Protein AF-A0A142X3J3-F1 (afdb_monomer_lite)

Secondary structure (DSSP, 8-state):
-----------------BHHHHHHHHHHTS-HHHHHHTHHHHHHHHHHHHHHHHTT--BHHHHHHHGGGS-HHHHHHHHHHHHHHT-GGGHHHHHHHTTSTTTHHHHHHHHHHS---HHHHHHHHHHHHHHHTSSS--HHHHHHHHHHHTT---HHHHHHHHHHHT-TTS-HHHHHHHHHHHHHTSTT--TTSHHHHHHHHHHHHHTT-S-HHHHHHHHHHHHHHHHT--S-HHHHSGGGTTHHHHHHHHHHH---B-TT-SSBHHHHHHHHHHHHHHSS--SS-HHHH-S-TT-PPPPHHHHHH---

Foldseek 3Di:
DDDDDPPPPPPPPDQDQFLLSLLVVLVVPDDPVVCVVCVVVSVVLVVLSVVCVVVVNTGLVSLLVCLVVDDLVNVLSSLVSCLSSQVQVNLVVLLVCLVPVSCNQSSLLSLLSHPDDPVSLVSLLVQLVVLLPDPDRDLSSLQSSLSNCLAPLDLSSLVSLLSQLQRLPHDLQSNLSSLQSNLPHCSLLDPVDPSVLSNLVSLLVQCPDPAPSSNLSSLSSLLSQLQSDPPDLPVRQPSVVSNLVSLVVCLVDFQDAHAQDQATSNLSSVQSVCSNRGSHGDPQHSQRPDPSNPDHHHHPCCVPPNDD

Structure (mmCIF, N/CA/C/O backbone):
data_AF-A0A142X3J3-F1
#
_entry.id   AF-A0A142X3J3-F1
#
loop_
_atom_site.group_PDB
_atom_site.id
_atom_site.type_symbol
_atom_site.label_atom_id
_atom_site.label_alt_id
_atom_site.label_comp_id
_atom_site.label_asym_id
_atom_site.label_entity_id
_atom_site.label_seq_id
_atom_site.pdbx_PDB_ins_code
_atom_site.Cartn_x
_atom_site.Cartn_y
_atom_site.Cartn_z
_atom_site.occupancy
_atom_site.B_iso_or_equiv
_atom_site.auth_seq_id
_atom_site.auth_comp_id
_atom_site.auth_asym_id
_atom_site.auth_atom_id
_atom_site.pdbx_PDB_model_num
ATOM 1 N N . MET A 1 1 ? 21.646 -5.115 66.278 1.00 40.00 1 MET A N 1
ATOM 2 C CA . MET A 1 1 ? 20.176 -5.047 66.413 1.00 40.00 1 MET A CA 1
ATOM 3 C C . MET A 1 1 ? 19.785 -3.666 65.919 1.00 40.00 1 MET A C 1
ATOM 5 O O . MET A 1 1 ? 19.993 -2.711 66.641 1.00 40.00 1 MET A O 1
ATOM 9 N N . GLY A 1 2 ? 19.508 -3.432 64.644 1.00 37.53 2 GLY A N 1
ATOM 10 C CA . GLY A 1 2 ? 18.616 -4.149 63.736 1.00 37.53 2 GLY A CA 1
ATOM 11 C C . GLY A 1 2 ? 17.615 -3.089 63.280 1.00 37.53 2 GLY A C 1
ATOM 12 O O . GLY A 1 2 ? 16.509 -3.047 63.796 1.00 37.53 2 GLY A O 1
ATOM 13 N N . ALA A 1 3 ? 18.091 -2.134 62.476 1.00 36.06 3 ALA A N 1
ATOM 14 C CA . ALA A 1 3 ? 17.281 -1.049 61.942 1.00 36.06 3 ALA A CA 1
ATOM 15 C C . ALA A 1 3 ? 16.738 -1.502 60.586 1.00 36.06 3 ALA A C 1
ATOM 17 O O . ALA A 1 3 ? 17.519 -1.756 59.669 1.00 36.06 3 ALA A O 1
ATOM 18 N N . ASP A 1 4 ? 15.416 -1.640 60.520 1.00 37.62 4 ASP A N 1
ATOM 19 C CA . ASP A 1 4 ? 14.645 -1.943 59.321 1.00 37.62 4 ASP A CA 1
ATOM 20 C C . ASP A 1 4 ? 14.949 -0.916 58.225 1.00 37.62 4 ASP A C 1
ATOM 22 O O . ASP A 1 4 ? 14.509 0.235 58.275 1.00 37.62 4 ASP A O 1
ATOM 26 N N . SER A 1 5 ? 15.709 -1.337 57.216 1.00 36.25 5 SER A N 1
ATOM 27 C CA . SER A 1 5 ? 15.774 -0.640 55.940 1.00 36.25 5 SER A CA 1
ATOM 28 C C . SER A 1 5 ? 14.514 -0.993 55.161 1.00 36.25 5 SER A C 1
ATOM 30 O O . SER A 1 5 ? 14.410 -2.075 54.586 1.00 36.25 5 SER A O 1
ATOM 32 N N . ALA A 1 6 ? 13.543 -0.082 55.177 1.00 38.41 6 ALA A N 1
ATOM 33 C CA . ALA A 1 6 ? 12.399 -0.126 54.285 1.00 38.41 6 ALA A CA 1
ATOM 34 C C . ALA A 1 6 ? 12.897 -0.086 52.832 1.00 38.41 6 ALA A C 1
ATOM 36 O O . ALA A 1 6 ? 13.281 0.970 52.318 1.00 38.41 6 ALA A O 1
ATOM 37 N N . ASP A 1 7 ? 12.897 -1.253 52.187 1.00 33.72 7 ASP A N 1
ATOM 38 C CA . ASP A 1 7 ? 13.059 -1.399 50.748 1.00 33.72 7 ASP A CA 1
ATOM 39 C C . ASP A 1 7 ? 11.951 -0.600 50.064 1.00 33.72 7 ASP A C 1
ATOM 41 O O . ASP A 1 7 ? 10.797 -1.017 49.949 1.00 33.72 7 ASP A O 1
ATOM 45 N N . THR A 1 8 ? 12.309 0.606 49.630 1.00 34.19 8 THR A N 1
ATOM 46 C CA . THR A 1 8 ? 11.464 1.423 48.770 1.00 34.19 8 THR A CA 1
ATOM 47 C C . THR A 1 8 ? 11.524 0.784 47.392 1.00 34.19 8 THR A C 1
ATOM 49 O O . THR A 1 8 ? 12.367 1.125 46.563 1.00 34.19 8 THR A O 1
ATOM 52 N N . VAL A 1 9 ? 10.654 -0.201 47.165 1.00 33.06 9 VAL A N 1
ATOM 53 C CA . VAL A 1 9 ? 10.375 -0.721 45.830 1.00 33.06 9 VAL A CA 1
ATOM 54 C C . VAL A 1 9 ? 9.875 0.466 45.018 1.00 33.06 9 VAL A C 1
ATOM 56 O O . VAL A 1 9 ? 8.760 0.949 45.203 1.00 33.06 9 VAL A O 1
ATOM 59 N N . CYS A 1 10 ? 10.743 0.987 44.155 1.00 31.28 10 CYS A N 1
ATOM 60 C CA . CYS A 1 10 ? 10.374 1.962 43.149 1.00 31.28 10 CYS A CA 1
ATOM 61 C C . CYS A 1 10 ? 9.443 1.240 42.166 1.00 31.28 10 CYS A C 1
ATOM 63 O O . CYS A 1 10 ? 9.894 0.634 41.194 1.00 31.28 10 CYS A O 1
ATOM 65 N N . GLU A 1 11 ? 8.144 1.214 42.477 1.00 30.97 11 GLU A N 1
ATOM 66 C CA . GLU A 1 11 ? 7.116 0.772 41.546 1.00 30.97 11 GLU A CA 1
ATOM 67 C C . GLU A 1 11 ? 7.195 1.686 40.322 1.00 30.97 11 GLU A C 1
ATOM 69 O O . GLU A 1 11 ? 6.734 2.827 40.328 1.00 30.97 11 GLU A O 1
ATOM 74 N N . MET A 1 12 ? 7.822 1.180 39.260 1.00 27.86 12 MET A N 1
ATOM 75 C CA . MET A 1 12 ? 7.697 1.741 37.922 1.00 27.86 12 MET A CA 1
ATOM 76 C C . MET A 1 12 ? 6.201 1.983 37.664 1.00 27.86 12 MET A C 1
ATOM 78 O O . MET A 1 12 ? 5.426 1.022 37.734 1.00 27.86 12 MET A O 1
ATOM 82 N N . PRO A 1 13 ? 5.759 3.226 37.396 1.00 42.34 13 PRO A N 1
ATOM 83 C CA . PRO A 1 13 ? 4.343 3.522 37.266 1.00 42.34 13 PRO A CA 1
ATOM 84 C C . PRO A 1 13 ? 3.751 2.639 36.169 1.00 42.34 13 PRO A C 1
ATOM 86 O O . PRO A 1 13 ? 4.206 2.673 35.021 1.00 42.34 13 PRO A O 1
ATOM 89 N N . LYS A 1 14 ? 2.748 1.827 36.534 1.00 56.47 14 LYS A N 1
ATOM 90 C CA . LYS A 1 14 ? 1.968 1.016 35.592 1.00 56.47 14 LYS A CA 1
ATOM 91 C C . LYS A 1 14 ? 1.562 1.922 34.433 1.00 56.47 14 LYS A C 1
ATOM 93 O O . LYS A 1 14 ? 0.826 2.891 34.627 1.00 56.47 14 LYS A O 1
ATOM 98 N N . GLN A 1 15 ? 2.101 1.662 33.242 1.00 68.25 15 GLN A N 1
ATOM 99 C CA . GLN A 1 15 ? 1.809 2.474 32.066 1.00 68.25 15 GLN A CA 1
ATOM 100 C C . GLN A 1 15 ? 0.296 2.457 31.839 1.00 68.25 15 GLN A C 1
ATOM 102 O O . GLN A 1 15 ? -0.285 1.405 31.602 1.00 68.25 15 GLN A O 1
ATOM 107 N N . SER A 1 16 ? -0.344 3.622 31.978 1.00 80.25 16 SER A N 1
ATOM 108 C CA . SER A 1 16 ? -1.797 3.740 31.836 1.00 80.25 16 SER A CA 1
ATOM 109 C C . SER A 1 16 ? -2.246 3.240 30.461 1.00 80.25 16 SER A C 1
ATOM 111 O O . SER A 1 16 ? -1.786 3.775 29.447 1.00 80.25 16 SER A O 1
ATOM 113 N N . ASP A 1 17 ? -3.149 2.256 30.457 1.00 90.12 17 ASP A N 1
ATOM 114 C CA . ASP A 1 17 ? -3.813 1.691 29.271 1.00 90.12 17 ASP A CA 1
ATOM 115 C C . ASP A 1 17 ? -4.998 2.553 28.787 1.00 90.12 17 ASP A C 1
ATOM 117 O O . ASP A 1 17 ? -5.770 2.173 27.910 1.00 90.12 17 ASP A O 1
ATOM 121 N N . SER A 1 18 ? -5.182 3.738 29.378 1.00 95.50 18 SER A N 1
ATOM 122 C CA . SER A 1 18 ? -6.202 4.691 28.946 1.00 95.50 18 SER A CA 1
ATOM 123 C C . SER A 1 18 ? -5.902 5.209 27.538 1.00 95.50 18 SER A C 1
ATOM 125 O O . SER A 1 18 ? -4.811 5.726 27.281 1.00 95.50 18 SER A O 1
ATOM 127 N N . LEU A 1 19 ? -6.900 5.164 26.650 1.00 94.69 19 LEU A N 1
ATOM 128 C CA . LEU A 1 19 ? -6.800 5.680 25.281 1.00 94.69 19 LEU A CA 1
ATOM 129 C C . LEU A 1 19 ? -6.430 7.167 25.255 1.00 94.69 19 LEU A C 1
ATOM 131 O O . LEU A 1 19 ? -5.569 7.579 24.479 1.00 94.69 19 LEU A O 1
ATOM 135 N N . ALA A 1 20 ? -7.034 7.968 26.138 1.00 94.88 20 ALA A N 1
ATOM 136 C CA . ALA A 1 20 ? -6.752 9.398 26.238 1.00 94.88 20 ALA A CA 1
ATOM 137 C C . ALA A 1 20 ? -5.303 9.661 26.678 1.00 94.88 20 ALA A C 1
ATOM 139 O O . ALA A 1 20 ? -4.616 10.488 26.078 1.00 94.88 20 ALA A O 1
ATOM 140 N N . ALA A 1 21 ? -4.808 8.919 27.676 1.00 94.75 21 ALA A N 1
ATOM 141 C CA . ALA A 1 21 ? -3.426 9.045 28.138 1.00 94.75 21 ALA A CA 1
ATOM 142 C C . ALA A 1 21 ? -2.418 8.596 27.065 1.00 94.75 21 ALA A C 1
ATOM 144 O O . ALA A 1 21 ? -1.389 9.241 26.866 1.00 94.75 21 ALA A O 1
ATOM 145 N N . LEU A 1 22 ? -2.713 7.508 26.347 1.00 94.44 22 LEU A N 1
ATOM 146 C CA . LEU A 1 22 ? -1.889 7.022 25.240 1.00 94.44 22 LEU A CA 1
ATOM 147 C C . LEU A 1 22 ? -1.815 8.039 24.097 1.00 94.44 22 LEU A C 1
ATOM 149 O O . LEU A 1 22 ? -0.717 8.339 23.623 1.00 94.44 22 LEU A O 1
ATOM 153 N N . LEU A 1 23 ? -2.954 8.609 23.696 1.00 94.62 23 LEU A N 1
ATOM 154 C CA . LEU A 1 23 ? -3.009 9.620 22.642 1.00 94.62 23 LEU A CA 1
ATOM 155 C C . LEU A 1 23 ? -2.292 10.917 23.053 1.00 94.62 23 LEU A C 1
ATOM 157 O O . LEU A 1 23 ? -1.555 11.488 22.249 1.00 94.62 23 LEU A O 1
ATOM 161 N N . ALA A 1 24 ? -2.447 11.361 24.304 1.00 93.88 24 ALA A N 1
ATOM 162 C CA . ALA A 1 24 ? -1.727 12.522 24.829 1.00 93.88 24 ALA A CA 1
ATOM 163 C C . ALA A 1 24 ? -0.205 12.319 24.756 1.00 93.88 24 ALA A C 1
ATOM 165 O O . ALA A 1 24 ? 0.494 13.141 24.163 1.00 93.88 24 ALA A O 1
ATOM 166 N N . ARG A 1 25 ? 0.296 11.170 25.232 1.00 93.69 25 ARG A N 1
ATOM 167 C CA . ARG A 1 25 ? 1.722 10.813 25.125 1.00 93.69 25 ARG A CA 1
ATOM 168 C C . ARG A 1 25 ? 2.200 10.741 23.677 1.00 93.69 25 ARG A C 1
ATOM 170 O O . ARG A 1 25 ? 3.321 11.150 23.381 1.00 93.69 25 ARG A O 1
ATOM 177 N N . PHE A 1 26 ? 1.377 10.220 22.763 1.00 93.50 26 PHE A N 1
ATOM 178 C CA . PHE A 1 26 ? 1.703 10.219 21.336 1.00 93.50 26 PHE A CA 1
ATOM 179 C C . PHE A 1 26 ? 1.909 11.650 20.820 1.00 93.50 26 PHE A C 1
ATOM 181 O O . PHE A 1 26 ? 2.907 11.907 20.146 1.00 93.50 26 PHE A O 1
ATOM 188 N N . HIS A 1 27 ? 1.012 12.579 21.167 1.00 92.19 27 HIS A N 1
ATOM 189 C CA . HIS A 1 27 ? 1.112 13.984 20.768 1.00 92.19 27 HIS A CA 1
ATOM 190 C C . HIS A 1 27 ? 2.309 14.705 21.396 1.00 92.19 27 HIS A C 1
ATOM 192 O O . HIS A 1 27 ? 2.946 15.505 20.716 1.00 92.19 27 HIS A O 1
ATOM 198 N N . GLU A 1 28 ? 2.636 14.429 22.658 1.00 92.56 28 GLU A N 1
ATOM 199 C CA . GLU A 1 28 ? 3.802 15.009 23.345 1.00 92.56 28 GLU A CA 1
ATOM 200 C C . GLU A 1 28 ? 5.126 14.641 22.670 1.00 92.56 28 GLU A C 1
ATOM 202 O O . GLU A 1 28 ? 6.048 15.452 22.644 1.00 92.56 28 GLU A O 1
ATOM 207 N N . ARG A 1 29 ? 5.204 13.448 22.069 1.00 93.19 29 ARG A N 1
ATOM 208 C CA . ARG A 1 29 ? 6.378 12.997 21.307 1.00 93.19 29 ARG A CA 1
ATOM 209 C C . ARG A 1 29 ? 6.504 13.648 19.930 1.00 93.19 29 ARG A C 1
ATOM 211 O O . ARG A 1 29 ? 7.555 13.523 19.309 1.00 93.19 29 ARG A O 1
ATOM 218 N N . GLN A 1 30 ? 5.458 14.307 19.428 1.00 93.25 30 GLN A N 1
ATOM 219 C CA . GLN A 1 30 ? 5.514 14.976 18.130 1.00 93.25 30 GLN A CA 1
ATOM 220 C C . GLN A 1 30 ? 6.147 16.364 18.251 1.00 93.25 30 GLN A C 1
ATOM 222 O O . GLN A 1 30 ? 5.930 17.094 19.222 1.00 93.25 30 GLN A O 1
ATOM 227 N N . SER A 1 31 ? 6.882 16.768 17.213 1.00 91.19 31 SER A N 1
ATOM 228 C CA . SER A 1 31 ? 7.477 18.104 17.156 1.00 91.19 31 SER A CA 1
ATOM 229 C C . SER A 1 31 ? 6.405 19.201 17.186 1.00 91.19 31 SER A C 1
ATOM 231 O O . SER A 1 31 ? 5.242 19.000 16.821 1.00 91.19 31 SER A O 1
ATOM 233 N N . GLU A 1 32 ? 6.783 20.401 17.626 1.00 90.69 32 GLU A N 1
ATOM 234 C CA . GLU A 1 32 ? 5.859 21.537 17.639 1.00 90.69 32 GLU A CA 1
ATOM 235 C C . GLU A 1 32 ? 5.375 21.900 16.227 1.00 90.69 32 GLU A C 1
ATOM 237 O O . GLU A 1 32 ? 4.185 22.156 16.029 1.00 90.69 32 GLU A O 1
ATOM 242 N N . ASN A 1 33 ? 6.271 21.847 15.234 1.00 90.75 33 ASN A N 1
ATOM 243 C CA . ASN A 1 33 ? 5.912 22.092 13.840 1.00 90.75 33 ASN A CA 1
ATOM 244 C C . ASN A 1 33 ? 4.862 21.086 13.346 1.00 90.75 33 ASN A C 1
ATOM 246 O O . ASN A 1 33 ? 3.848 21.489 12.781 1.00 90.75 33 ASN A O 1
ATOM 250 N N . TRP A 1 34 ? 5.042 19.795 13.652 1.00 92.44 34 TRP A N 1
ATOM 251 C CA . TRP A 1 34 ? 4.061 18.762 13.316 1.00 92.44 34 TRP A CA 1
ATOM 252 C C . TRP A 1 34 ? 2.698 19.066 13.951 1.00 92.44 34 TRP A C 1
ATOM 254 O O . TRP A 1 34 ? 1.680 19.120 13.264 1.00 92.44 34 TRP A O 1
ATOM 264 N N . ARG A 1 35 ? 2.661 19.368 15.256 1.00 87.62 35 ARG A N 1
ATOM 265 C CA . ARG A 1 35 ? 1.404 19.695 15.958 1.00 87.62 35 ARG A CA 1
ATOM 266 C C . ARG A 1 35 ? 0.711 20.930 15.378 1.00 87.62 35 ARG A C 1
ATOM 268 O O . ARG A 1 35 ? -0.518 21.003 15.380 1.00 87.62 35 ARG A O 1
ATOM 275 N N . ARG A 1 36 ? 1.482 21.899 14.878 1.00 87.75 36 ARG A N 1
ATOM 276 C CA . ARG A 1 36 ? 0.964 23.107 14.228 1.00 87.75 36 ARG A CA 1
ATOM 277 C C . ARG A 1 36 ? 0.368 22.794 12.857 1.00 87.75 36 ARG A C 1
ATOM 279 O O . ARG A 1 36 ? -0.771 23.187 12.613 1.00 87.75 36 ARG A O 1
ATOM 286 N N . GLN A 1 37 ? 1.100 22.064 12.018 1.00 88.38 37 GLN A N 1
ATOM 287 C CA . GLN A 1 37 ? 0.658 21.660 10.680 1.00 88.38 37 GLN A CA 1
ATOM 288 C C . GLN A 1 37 ? -0.588 20.761 10.739 1.00 88.38 37 GLN A C 1
ATOM 290 O O . GLN A 1 37 ? -1.533 20.962 9.983 1.00 88.38 37 GLN A O 1
ATOM 295 N N . PHE A 1 38 ? -0.651 19.839 11.703 1.00 90.75 38 PHE A N 1
ATOM 296 C CA . PHE A 1 38 ? -1.723 18.843 11.815 1.00 90.75 38 PHE A CA 1
ATOM 297 C C . PHE A 1 38 ? -2.765 19.160 12.902 1.00 90.75 38 PHE A C 1
ATOM 299 O O . PHE A 1 38 ? -3.472 18.272 13.381 1.00 90.75 38 PHE A O 1
ATOM 306 N N . ARG A 1 39 ? -2.922 20.433 13.292 1.00 91.94 39 ARG A N 1
ATOM 307 C CA . ARG A 1 39 ? -3.827 20.846 14.386 1.00 91.94 39 ARG A CA 1
ATOM 308 C C . ARG A 1 39 ? -5.283 20.410 14.181 1.00 91.94 39 ARG A C 1
ATOM 310 O O . ARG A 1 39 ? -5.975 20.095 15.149 1.00 91.94 39 ARG A O 1
ATOM 317 N N . ALA A 1 40 ? -5.788 20.441 12.946 1.00 91.75 40 ALA A N 1
ATOM 318 C CA . ALA A 1 40 ? -7.151 19.998 12.641 1.00 91.75 40 ALA A CA 1
ATOM 319 C C . ALA A 1 40 ? -7.324 18.494 12.909 1.00 91.75 40 ALA A C 1
ATOM 321 O O . ALA A 1 40 ? -8.219 18.120 13.664 1.00 91.75 40 ALA A O 1
ATOM 322 N N . VAL A 1 41 ? -6.393 17.680 12.406 1.00 89.81 41 VAL A N 1
ATOM 323 C CA . VAL A 1 41 ? -6.356 16.222 12.599 1.00 89.81 41 VAL A CA 1
ATOM 324 C C . VAL A 1 41 ? -6.254 15.861 14.083 1.00 89.81 41 VAL A C 1
ATOM 326 O O . VAL A 1 41 ? -6.978 14.999 14.569 1.00 89.81 41 VAL A O 1
ATOM 329 N N . VAL A 1 42 ? -5.405 16.560 14.845 1.00 90.69 42 VAL A N 1
ATOM 330 C CA . VAL A 1 42 ? -5.278 16.354 16.300 1.00 90.69 42 VAL A CA 1
ATOM 331 C C . VAL A 1 42 ? -6.604 16.613 17.025 1.00 90.69 42 VAL A C 1
ATOM 333 O O . VAL A 1 42 ? -7.008 15.824 17.877 1.00 90.69 42 VAL A O 1
ATOM 336 N N . ARG A 1 43 ? -7.317 17.695 16.677 1.00 93.56 43 ARG A N 1
ATOM 337 C CA . ARG A 1 43 ? -8.630 18.003 17.272 1.00 93.56 43 ARG A CA 1
ATOM 338 C C . ARG A 1 43 ? -9.676 16.948 16.932 1.00 93.56 43 ARG A C 1
ATOM 340 O O . ARG A 1 43 ? -10.472 16.588 17.794 1.00 93.56 43 ARG A O 1
ATOM 347 N N . GLU A 1 44 ? -9.686 16.471 15.695 1.00 93.69 44 GLU A N 1
ATOM 348 C CA . GLU A 1 44 ? -10.600 15.421 15.256 1.00 93.69 44 GLU A CA 1
ATOM 349 C C . GLU A 1 44 ? -10.358 14.106 16.002 1.00 93.69 44 GLU A C 1
ATOM 351 O O . GLU A 1 44 ? -11.302 13.533 16.542 1.00 93.69 44 GLU A O 1
ATOM 356 N N . ARG A 1 45 ? -9.093 13.698 16.152 1.00 93.69 45 ARG A N 1
ATOM 357 C CA . ARG A 1 45 ? -8.714 12.514 16.938 1.00 93.69 45 ARG A CA 1
ATOM 358 C C . ARG A 1 45 ? -9.147 12.622 18.396 1.00 93.69 45 ARG A C 1
ATOM 360 O O . ARG A 1 45 ? -9.724 11.676 18.926 1.00 93.69 45 ARG A O 1
ATOM 367 N N . ASN A 1 46 ? -8.940 13.779 19.028 1.00 95.00 46 ASN A N 1
ATOM 368 C CA . ASN A 1 46 ? -9.389 14.006 20.405 1.00 95.00 46 ASN A CA 1
ATOM 369 C C . ASN A 1 46 ? -10.916 13.875 20.529 1.00 95.00 46 ASN A C 1
ATOM 371 O O . ASN A 1 46 ? -11.393 13.157 21.403 1.00 95.00 46 ASN A O 1
ATOM 375 N N . ARG A 1 47 ? -11.685 14.468 19.602 1.00 96.81 47 ARG A N 1
ATOM 376 C CA . ARG A 1 47 ? -13.151 14.296 19.551 1.00 96.81 47 ARG A CA 1
ATOM 377 C C . ARG A 1 47 ? -13.556 12.839 19.327 1.00 96.81 47 ARG A C 1
ATOM 379 O O . ARG A 1 47 ? -14.570 12.394 19.857 1.00 96.81 47 ARG A O 1
ATOM 386 N N . GLY A 1 48 ? -12.795 12.101 18.523 1.00 96.00 48 GLY A N 1
ATOM 387 C CA . GLY A 1 48 ? -12.983 10.668 18.318 1.00 96.00 48 GLY A CA 1
ATOM 388 C C . GLY A 1 48 ? -12.837 9.880 19.622 1.00 96.00 48 GLY A C 1
ATOM 389 O O . GLY A 1 48 ? -13.722 9.097 19.965 1.00 96.00 48 GLY A O 1
ATOM 390 N N . VAL A 1 49 ? -11.776 10.149 20.389 1.00 96.62 49 VAL A N 1
ATOM 391 C CA . VAL A 1 49 ? -11.561 9.542 21.713 1.00 96.62 49 VAL A CA 1
ATOM 392 C C . VAL A 1 49 ? -12.664 9.932 22.695 1.00 96.62 49 VAL A C 1
ATOM 394 O O . VAL A 1 49 ? -13.202 9.057 23.364 1.00 96.62 49 VAL A O 1
ATOM 397 N N . GLU A 1 50 ? -13.064 11.203 22.757 1.00 97.25 50 GLU A N 1
ATOM 398 C CA . GLU A 1 50 ? -14.178 11.654 23.608 1.00 97.25 50 GLU A CA 1
ATOM 399 C C . GLU A 1 50 ? -15.477 10.899 23.288 1.00 97.25 50 GLU A C 1
ATOM 401 O O . GLU A 1 50 ? -16.184 10.448 24.192 1.00 97.25 50 GLU A O 1
ATOM 406 N N . LYS A 1 51 ? -15.770 10.687 21.998 1.00 97.62 51 LYS A N 1
ATOM 407 C CA . LYS A 1 51 ? -16.924 9.889 21.573 1.00 97.62 51 LYS A CA 1
ATOM 408 C C . LYS A 1 51 ? -16.799 8.430 22.007 1.00 97.62 51 LYS A C 1
ATOM 410 O O . LYS A 1 51 ? -17.771 7.900 22.539 1.00 97.62 51 LYS A O 1
ATOM 415 N N . LEU A 1 52 ? -15.640 7.793 21.841 1.00 97.56 52 LEU A N 1
ATOM 416 C CA . LEU A 1 52 ? -15.406 6.427 22.329 1.00 97.56 52 LEU A CA 1
ATOM 417 C C . LEU A 1 52 ? -15.610 6.327 23.850 1.00 97.56 52 LEU A C 1
ATOM 419 O O . LEU A 1 52 ? -16.338 5.449 24.316 1.00 97.56 52 LEU A O 1
ATOM 423 N N . VAL A 1 53 ? -15.077 7.285 24.611 1.00 97.00 53 VAL A N 1
ATOM 424 C CA . VAL A 1 53 ? -15.237 7.362 26.071 1.00 97.00 53 VAL A CA 1
ATOM 425 C C . VAL A 1 53 ? -16.704 7.527 26.461 1.00 97.00 53 VAL A C 1
ATOM 427 O O . VAL A 1 53 ? -17.174 6.812 27.343 1.00 97.00 53 VAL A O 1
ATOM 430 N N . SER A 1 54 ? -17.464 8.384 25.769 1.00 97.25 54 SER A N 1
ATOM 431 C CA . SER A 1 54 ? -18.910 8.534 26.014 1.00 97.25 54 SER A CA 1
ATOM 432 C C . SER A 1 54 ? -19.714 7.252 25.748 1.00 97.25 54 SER A C 1
ATOM 434 O O . SER A 1 54 ? -20.802 7.088 26.291 1.00 97.25 54 SER A O 1
ATOM 436 N N . HIS A 1 55 ? -19.163 6.316 24.966 1.00 97.25 55 HIS A N 1
ATOM 437 C CA . HIS A 1 55 ? -19.735 4.987 24.726 1.00 97.25 55 HIS A CA 1
ATOM 438 C C . HIS A 1 55 ? -19.159 3.912 25.664 1.00 97.25 55 HIS A C 1
ATOM 440 O O . HIS A 1 55 ? -19.451 2.727 25.493 1.00 97.25 55 HIS A O 1
ATOM 446 N N . GLY A 1 56 ? -18.353 4.291 26.659 1.00 97.06 56 GLY A N 1
ATOM 447 C CA . GLY A 1 56 ? -17.740 3.386 27.633 1.00 97.06 56 GLY A CA 1
ATOM 448 C C . GLY A 1 56 ? -16.509 2.638 27.114 1.00 97.06 56 GLY A C 1
ATOM 449 O O . GLY A 1 56 ? -16.205 1.561 27.618 1.00 97.06 56 GLY A O 1
ATOM 450 N N . VAL A 1 57 ? -15.834 3.156 26.083 1.00 97.94 57 VAL A N 1
ATOM 451 C CA . VAL A 1 57 ? -14.559 2.630 25.576 1.00 97.94 57 VAL A C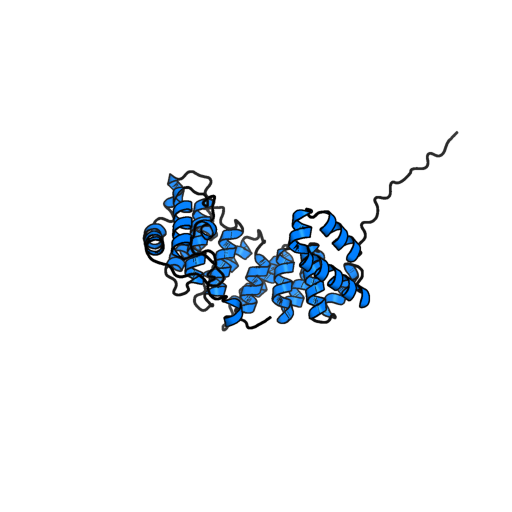A 1
ATOM 452 C C . VAL A 1 57 ? -13.438 3.561 26.038 1.00 97.94 57 VAL A C 1
ATOM 454 O O . VAL A 1 57 ? -13.187 4.601 25.433 1.00 97.94 57 VAL A O 1
ATOM 457 N N . VAL A 1 58 ? -12.801 3.213 27.156 1.00 97.38 58 VAL A N 1
ATOM 458 C CA . VAL A 1 58 ? -11.819 4.063 27.853 1.00 97.38 58 VAL A CA 1
ATOM 459 C C . VAL A 1 58 ? -10.401 3.502 27.752 1.00 97.38 58 VAL A C 1
ATOM 461 O O . VAL A 1 58 ? -9.442 4.275 27.687 1.00 97.38 58 VAL A O 1
ATOM 464 N N . THR A 1 59 ? -10.257 2.177 27.733 1.00 97.62 59 THR A N 1
ATOM 465 C CA . THR A 1 59 ? -8.965 1.476 27.672 1.00 97.62 59 THR A CA 1
ATOM 466 C C . THR A 1 59 ? -8.741 0.784 26.328 1.00 97.62 59 THR A C 1
ATOM 468 O O . THR A 1 59 ? -9.679 0.620 25.543 1.00 97.62 59 THR A O 1
ATOM 471 N N . VAL A 1 60 ? -7.505 0.350 26.055 1.00 96.50 60 VAL A N 1
ATOM 472 C CA . VAL A 1 60 ? -7.205 -0.461 24.864 1.00 96.50 60 VAL A CA 1
ATOM 473 C C . VAL A 1 60 ? -7.950 -1.789 24.920 1.00 96.50 60 VAL A C 1
ATOM 475 O O . VAL A 1 60 ? -8.571 -2.161 23.929 1.00 96.50 60 VAL A O 1
ATOM 478 N N . GLY A 1 61 ? -7.962 -2.470 26.071 1.00 96.81 61 GLY A N 1
ATOM 479 C CA . GLY A 1 61 ? -8.712 -3.724 26.231 1.00 96.81 61 GLY A CA 1
ATOM 480 C C . GLY A 1 61 ? -10.188 -3.582 25.839 1.00 96.81 61 GLY A C 1
ATOM 481 O O . GLY A 1 61 ? -10.683 -4.326 24.996 1.00 96.81 61 GLY A O 1
ATOM 482 N N . GLN A 1 62 ? -10.858 -2.541 26.345 1.00 97.81 62 GLN A N 1
ATOM 483 C CA . GLN A 1 62 ? -12.257 -2.251 26.009 1.00 97.81 62 GLN A CA 1
ATOM 484 C C . GLN A 1 62 ? -12.455 -1.903 24.532 1.00 97.81 62 GLN A C 1
ATOM 486 O O . GLN A 1 62 ? -13.498 -2.223 23.961 1.00 97.81 62 GLN A O 1
ATOM 491 N N . LEU A 1 63 ? -11.482 -1.229 23.910 1.00 97.94 63 LEU A N 1
ATOM 492 C CA . LEU A 1 63 ? -11.529 -0.943 22.480 1.00 97.94 63 LEU A CA 1
ATOM 493 C C . LEU A 1 63 ? -11.511 -2.241 21.678 1.00 97.94 63 LEU A C 1
ATOM 495 O O . LEU A 1 63 ? -12.376 -2.420 20.829 1.00 97.94 63 LEU A O 1
ATOM 499 N N . LEU A 1 64 ? -10.580 -3.151 21.972 1.00 97.31 64 LEU A N 1
ATOM 500 C CA . LEU A 1 64 ? -10.459 -4.429 21.265 1.00 97.31 64 LEU A CA 1
ATOM 501 C C . LEU A 1 64 ? -11.695 -5.314 21.458 1.00 97.31 64 LEU A C 1
ATOM 503 O O . LEU A 1 64 ? -12.185 -5.893 20.495 1.00 97.31 64 LEU A O 1
ATOM 507 N N . GLU A 1 65 ? -12.236 -5.377 22.673 1.00 97.62 65 GLU A N 1
ATOM 508 C CA . GLU A 1 65 ? -13.432 -6.172 22.976 1.00 97.62 65 GLU A CA 1
ATOM 509 C C . GLU A 1 65 ? -14.681 -5.669 22.245 1.00 97.62 65 GLU A C 1
ATOM 511 O O . GLU A 1 65 ? -15.539 -6.462 21.859 1.00 97.62 65 GLU A O 1
ATOM 516 N N . ARG A 1 66 ? -14.809 -4.349 22.066 1.00 97.75 66 ARG A N 1
ATOM 517 C CA . ARG A 1 66 ? -16.055 -3.733 21.592 1.00 97.75 66 ARG A CA 1
ATOM 518 C C . ARG A 1 66 ? -16.009 -3.271 20.143 1.00 97.75 66 ARG A C 1
ATOM 520 O O . ARG A 1 66 ? -17.066 -2.945 19.612 1.00 97.75 66 ARG A O 1
ATOM 527 N N . LEU A 1 67 ? -14.841 -3.255 19.495 1.00 97.69 67 LEU A N 1
ATOM 528 C CA . LEU A 1 67 ? -14.637 -2.655 18.168 1.00 97.69 67 LEU A CA 1
ATOM 529 C C . LEU A 1 67 ? -15.634 -3.144 17.106 1.00 97.69 67 LEU A C 1
ATOM 531 O O . LEU A 1 67 ? -16.132 -2.335 16.321 1.00 97.69 67 LEU A O 1
ATOM 535 N N . SER A 1 68 ? -15.932 -4.446 17.097 1.00 96.50 68 SER A N 1
ATOM 536 C CA . SER A 1 68 ? -16.863 -5.080 16.153 1.00 96.50 68 SER A CA 1
ATOM 537 C C . SER A 1 68 ? -18.332 -4.734 16.410 1.00 96.50 68 SER A C 1
ATOM 539 O O . SER A 1 68 ? -19.145 -4.828 15.496 1.00 96.50 68 SER A O 1
ATOM 541 N N . GLY A 1 69 ? -18.673 -4.317 17.633 1.00 96.50 69 GLY A N 1
ATOM 542 C CA . GLY A 1 69 ? -20.020 -3.896 18.028 1.00 96.50 69 GLY A CA 1
ATOM 543 C C . GLY A 1 69 ? -20.246 -2.382 17.990 1.00 96.50 69 GLY A C 1
ATOM 544 O O . GLY A 1 69 ? -21.342 -1.922 18.310 1.00 96.50 69 GLY A O 1
ATOM 545 N N . LEU A 1 70 ? -19.228 -1.586 17.647 1.00 97.12 70 LEU A N 1
ATOM 546 C CA . LEU A 1 70 ? -19.368 -0.138 17.500 1.00 97.12 70 LEU A CA 1
ATOM 547 C C . LEU A 1 70 ? -20.068 0.221 16.180 1.00 97.12 70 LEU A C 1
ATOM 549 O O . LEU A 1 70 ? -20.092 -0.549 15.223 1.00 97.12 70 LEU A O 1
ATOM 553 N N . SER A 1 71 ? -20.629 1.433 16.113 1.00 96.69 71 SER A N 1
ATOM 554 C CA . SER A 1 71 ? -21.094 1.975 14.833 1.00 96.69 71 SER A CA 1
ATOM 555 C C . SER A 1 71 ? -19.913 2.142 13.875 1.00 96.69 71 SER A C 1
ATOM 557 O O . SER A 1 71 ? -18.814 2.467 14.317 1.00 96.69 71 SER A O 1
ATOM 559 N N . GLN A 1 72 ? -20.145 2.018 12.565 1.00 96.00 72 GLN A N 1
ATOM 560 C CA . GLN A 1 72 ? -19.092 2.120 11.543 1.00 96.00 72 GLN A CA 1
ATOM 561 C C . GLN A 1 72 ? -18.170 3.334 11.749 1.00 96.00 72 GLN A C 1
ATOM 563 O O . GLN A 1 72 ? -16.951 3.199 11.729 1.00 96.00 72 GLN A O 1
ATOM 568 N N . ARG A 1 73 ? -18.743 4.518 12.012 1.00 95.44 73 ARG A N 1
ATOM 569 C CA . ARG A 1 73 ? -17.967 5.745 12.263 1.00 95.44 73 ARG A CA 1
ATOM 570 C C . ARG A 1 73 ? -17.051 5.619 13.483 1.00 95.44 73 ARG A C 1
ATOM 572 O O . ARG A 1 73 ? -15.924 6.096 13.441 1.00 95.44 73 ARG A O 1
ATOM 579 N N . LEU A 1 74 ? -17.521 5.000 14.565 1.00 96.75 74 LEU A N 1
ATOM 580 C CA . LEU A 1 74 ? -16.710 4.784 15.766 1.00 96.75 74 LEU A CA 1
ATOM 581 C C . LEU A 1 74 ? -15.694 3.653 15.580 1.00 96.75 74 LEU A C 1
ATOM 583 O O . LEU A 1 74 ? -14.594 3.758 16.115 1.00 96.75 74 LEU A O 1
ATOM 587 N N . SER A 1 75 ? -16.015 2.619 14.800 1.00 97.88 75 SER A N 1
ATOM 588 C CA . SER A 1 75 ? -15.056 1.575 14.434 1.00 97.88 75 SER A CA 1
ATOM 589 C C . SER A 1 75 ? -13.895 2.153 13.627 1.00 97.88 75 SER A C 1
ATOM 591 O O . SER A 1 75 ? -12.754 1.837 13.940 1.00 97.88 75 SER A O 1
ATOM 593 N N . ILE A 1 76 ? -14.152 3.053 12.668 1.00 96.69 76 ILE A N 1
ATOM 594 C CA . ILE A 1 76 ? -13.092 3.753 11.916 1.00 96.69 76 ILE A CA 1
ATOM 595 C C . ILE A 1 76 ? -12.172 4.522 12.872 1.00 96.69 76 ILE A C 1
ATOM 597 O O . ILE A 1 76 ? -10.963 4.313 12.847 1.00 96.69 76 ILE A O 1
ATOM 601 N N . VAL A 1 77 ? -12.735 5.320 13.789 1.00 95.94 77 VAL A N 1
ATOM 602 C CA . VAL A 1 77 ? -11.949 6.027 14.820 1.00 95.94 77 VAL A CA 1
ATOM 603 C C . VAL A 1 77 ? -11.132 5.045 15.671 1.00 95.94 77 VAL A C 1
ATOM 605 O O . VAL A 1 77 ? -9.962 5.288 15.957 1.00 95.94 77 VAL A O 1
ATOM 608 N N . GLY A 1 78 ? -11.729 3.922 16.072 1.00 97.62 78 GLY A N 1
ATOM 609 C CA . GLY A 1 78 ? -11.046 2.875 16.828 1.00 97.62 78 GLY A CA 1
ATOM 610 C C . GLY A 1 78 ? -9.863 2.265 16.073 1.00 97.62 78 GLY A C 1
ATOM 611 O O . GLY A 1 78 ? -8.775 2.133 16.630 1.00 97.62 78 GLY A O 1
ATOM 612 N N . ILE A 1 79 ? -10.052 1.946 14.793 1.00 97.94 79 ILE A N 1
ATOM 613 C CA . ILE A 1 79 ? -9.021 1.395 13.906 1.00 97.94 79 ILE A CA 1
ATOM 614 C C . ILE A 1 79 ? -7.888 2.409 13.681 1.00 97.94 79 ILE A C 1
ATOM 616 O O . ILE A 1 79 ? -6.712 2.046 13.740 1.00 97.94 79 ILE A O 1
ATOM 620 N N . GLU A 1 80 ? -8.213 3.690 13.494 1.00 95.88 80 GLU A N 1
ATOM 621 C CA . GLU A 1 80 ? -7.216 4.760 13.394 1.00 95.88 80 GLU A CA 1
ATOM 622 C C . GLU A 1 80 ? -6.362 4.871 14.659 1.00 95.88 80 GLU A C 1
ATOM 624 O O . GLU A 1 80 ? -5.142 5.014 14.568 1.00 95.88 80 GLU A O 1
ATOM 629 N N . LEU A 1 81 ? -6.972 4.771 15.845 1.00 95.94 81 LEU A N 1
ATOM 630 C CA . LEU A 1 81 ? -6.235 4.772 17.110 1.00 95.94 81 LEU A CA 1
ATOM 631 C C . LEU A 1 81 ? -5.336 3.541 17.242 1.00 95.94 81 LEU A C 1
ATOM 633 O O . LEU A 1 81 ? -4.185 3.681 17.651 1.00 95.94 81 LEU A O 1
ATOM 637 N N . ILE A 1 82 ? -5.825 2.360 16.853 1.00 96.44 82 ILE A N 1
ATOM 638 C CA . ILE A 1 82 ? -5.031 1.123 16.812 1.00 96.44 82 ILE A CA 1
ATOM 639 C C . ILE A 1 82 ? -3.792 1.301 15.933 1.00 96.44 82 ILE A C 1
ATOM 641 O O . ILE A 1 82 ? -2.685 0.980 16.367 1.00 96.44 82 ILE A O 1
ATOM 645 N N . SER A 1 83 ? -3.967 1.875 14.742 1.00 94.69 83 SER A N 1
ATOM 646 C CA . SER A 1 83 ? -2.883 2.189 13.808 1.00 94.69 83 SER A CA 1
ATOM 647 C C . SER A 1 83 ? -1.879 3.189 14.395 1.00 94.69 83 SER A C 1
ATOM 649 O O . SER A 1 83 ? -0.671 2.942 14.419 1.00 94.69 83 SER A O 1
ATOM 651 N N . LEU A 1 84 ? -2.378 4.308 14.930 1.00 93.12 84 LEU A N 1
ATOM 652 C CA . LEU A 1 84 ? -1.566 5.403 15.464 1.00 93.12 84 LEU A CA 1
ATOM 653 C C . LEU A 1 84 ? -0.728 4.973 16.673 1.00 93.12 84 LEU A C 1
ATOM 655 O O . LEU A 1 84 ? 0.442 5.339 16.790 1.00 93.12 84 LEU A O 1
ATOM 659 N N . LEU A 1 85 ? -1.341 4.197 17.566 1.00 93.31 85 LEU A N 1
ATOM 660 C CA . LEU A 1 85 ? -0.733 3.700 18.797 1.00 93.31 85 LEU A CA 1
ATOM 661 C C . LEU A 1 85 ? 0.001 2.365 18.598 1.00 93.31 85 LEU A C 1
ATOM 663 O O . LEU A 1 85 ? 0.638 1.889 19.536 1.00 93.31 85 LEU A O 1
ATOM 667 N N . ARG A 1 86 ? -0.055 1.786 17.389 1.00 93.88 86 ARG A N 1
ATOM 668 C CA . ARG A 1 86 ? 0.568 0.507 17.010 1.00 93.88 86 ARG A CA 1
ATOM 669 C C . ARG A 1 86 ? 0.186 -0.645 17.946 1.00 93.88 86 ARG A C 1
ATOM 671 O O . ARG A 1 86 ? 1.047 -1.381 18.430 1.00 93.88 86 ARG A O 1
ATOM 678 N N . ILE A 1 87 ? -1.110 -0.799 18.213 1.00 93.62 87 ILE A N 1
ATOM 679 C CA . ILE A 1 87 ? -1.639 -1.844 19.103 1.00 93.62 87 ILE A CA 1
ATOM 680 C C . ILE A 1 87 ? -1.597 -3.196 18.371 1.00 93.62 87 ILE A C 1
ATOM 682 O O . ILE A 1 87 ? -2.563 -3.618 17.739 1.00 93.62 87 ILE A O 1
ATOM 686 N N . GLY A 1 88 ? -0.457 -3.889 18.449 1.00 91.25 88 GLY A N 1
ATOM 687 C CA . GLY A 1 88 ? -0.217 -5.139 17.716 1.00 91.25 88 GLY A CA 1
ATOM 688 C C . GLY A 1 88 ? -1.178 -6.281 18.065 1.00 91.25 88 GLY A C 1
ATOM 689 O O . GLY A 1 88 ? -1.485 -7.109 17.208 1.00 91.25 88 GLY A O 1
ATOM 690 N N . GLN A 1 89 ? -1.724 -6.301 19.287 1.00 93.19 89 GLN A N 1
ATOM 691 C CA . GLN A 1 89 ? -2.710 -7.302 19.716 1.00 93.19 89 GLN A CA 1
ATOM 692 C C . GLN A 1 89 ? -4.016 -7.229 18.908 1.00 93.19 89 GLN A C 1
ATOM 694 O O . GLN A 1 89 ? -4.768 -8.199 18.882 1.00 93.19 89 GLN A O 1
ATOM 699 N N . ALA A 1 90 ? -4.279 -6.108 18.229 1.00 95.19 90 ALA A N 1
ATOM 700 C CA . ALA A 1 90 ? -5.469 -5.922 17.409 1.00 95.19 90 ALA A CA 1
ATOM 701 C C . ALA A 1 90 ? -5.426 -6.681 16.077 1.00 95.19 90 ALA A C 1
ATOM 703 O O . ALA A 1 90 ? -6.468 -6.848 15.451 1.00 95.19 90 ALA A O 1
ATOM 704 N N . ALA A 1 91 ? -4.252 -7.129 15.618 1.00 94.62 91 ALA A N 1
ATOM 705 C CA . ALA A 1 91 ? -4.093 -7.652 14.262 1.00 94.62 91 ALA A CA 1
ATOM 706 C C . ALA A 1 91 ? -5.076 -8.789 13.894 1.00 94.62 91 ALA A C 1
ATOM 708 O O . ALA A 1 91 ? -5.665 -8.703 12.818 1.00 94.62 91 ALA A O 1
ATOM 709 N N . PRO A 1 92 ? -5.346 -9.806 14.746 1.00 94.88 92 PRO A N 1
ATOM 710 C CA . PRO A 1 92 ? -6.339 -10.837 14.427 1.00 94.88 92 PRO A CA 1
ATOM 711 C C . PRO A 1 92 ? -7.742 -10.262 14.196 1.00 94.88 92 PRO A C 1
ATOM 713 O O . PRO A 1 92 ? -8.371 -10.579 13.190 1.00 94.88 92 PRO A O 1
ATOM 716 N N . LEU A 1 93 ? -8.177 -9.366 15.089 1.00 96.25 93 LEU A N 1
ATOM 717 C CA . LEU A 1 93 ? -9.474 -8.693 15.025 1.00 96.25 93 LEU A CA 1
ATOM 718 C C . LEU A 1 93 ? -9.587 -7.802 13.784 1.00 96.25 93 LEU A C 1
ATOM 720 O O . LEU A 1 93 ? -10.628 -7.778 13.137 1.00 96.25 93 LEU A O 1
ATOM 724 N N . LEU A 1 94 ? -8.519 -7.083 13.430 1.00 97.19 94 LEU A N 1
ATOM 725 C CA . LEU A 1 94 ? -8.499 -6.266 12.218 1.00 97.19 94 LEU A CA 1
ATOM 726 C C . LEU A 1 94 ? -8.664 -7.128 10.964 1.00 97.19 94 LEU A C 1
ATOM 728 O O . LEU A 1 94 ? -9.403 -6.725 10.073 1.00 97.19 94 LEU A O 1
ATOM 732 N N . VAL A 1 95 ? -8.039 -8.312 10.905 1.00 96.12 95 VAL A N 1
ATOM 733 C CA . VAL A 1 95 ? -8.226 -9.231 9.770 1.00 96.12 95 VAL A CA 1
ATOM 734 C C . VAL A 1 95 ? -9.668 -9.734 9.694 1.00 96.12 95 VAL A C 1
ATOM 736 O O . VAL A 1 95 ? -10.218 -9.814 8.601 1.00 96.12 95 VAL A O 1
ATOM 739 N N . ASP A 1 96 ? -10.306 -10.029 10.830 1.00 96.19 96 ASP A N 1
ATOM 740 C CA . ASP A 1 96 ? -11.727 -10.409 10.854 1.00 96.19 96 ASP A CA 1
ATOM 741 C C . ASP A 1 96 ? -12.632 -9.269 10.356 1.00 96.19 96 ASP A C 1
ATOM 743 O O . ASP A 1 96 ? -13.568 -9.492 9.590 1.00 96.19 96 ASP A O 1
ATOM 747 N N . LEU A 1 97 ? -12.330 -8.027 10.745 1.00 96.81 97 LEU A N 1
ATOM 748 C CA . LEU A 1 97 ? -13.100 -6.847 10.347 1.00 96.81 97 LEU A CA 1
ATOM 749 C C . LEU A 1 97 ? -12.919 -6.451 8.875 1.00 96.81 97 LEU A C 1
ATOM 751 O O . LEU A 1 97 ? -13.757 -5.709 8.359 1.00 96.81 97 LEU A O 1
ATOM 755 N N . MET A 1 98 ? -11.900 -6.962 8.172 1.00 96.19 98 MET A N 1
ATOM 756 C CA . MET A 1 98 ? -11.720 -6.713 6.732 1.00 96.19 98 MET A CA 1
ATOM 757 C C . MET A 1 98 ? -12.866 -7.267 5.872 1.00 96.19 98 MET A C 1
ATOM 759 O O . MET A 1 98 ? -13.102 -6.774 4.766 1.00 96.19 98 MET A O 1
ATOM 763 N N . GLU A 1 99 ? -13.617 -8.246 6.381 1.00 94.75 99 GLU A N 1
ATOM 764 C CA . GLU A 1 99 ? -14.830 -8.752 5.726 1.00 94.75 99 GLU A CA 1
ATOM 765 C C . GLU A 1 99 ? -15.889 -7.643 5.561 1.00 94.75 99 GLU A C 1
ATOM 767 O O . GLU A 1 99 ? -16.636 -7.611 4.580 1.00 94.75 99 GLU A O 1
ATOM 772 N N . SER A 1 100 ? -15.907 -6.661 6.469 1.00 94.56 100 SER A N 1
ATOM 773 C CA . SER A 1 100 ? -16.768 -5.483 6.379 1.00 94.56 100 SER A CA 1
ATOM 774 C C . SER A 1 100 ? -16.217 -4.488 5.356 1.00 94.56 100 SER A C 1
ATOM 776 O O . SER A 1 100 ? -15.268 -3.752 5.639 1.00 94.56 100 SER A O 1
ATOM 778 N N . ARG A 1 101 ? -16.838 -4.420 4.167 1.00 91.44 101 ARG A N 1
ATOM 779 C CA . ARG A 1 101 ? -16.428 -3.520 3.066 1.00 91.44 101 ARG A CA 1
ATOM 780 C C . ARG A 1 101 ? -16.129 -2.079 3.524 1.00 91.44 101 ARG A C 1
ATOM 782 O O . ARG A 1 101 ? -15.083 -1.573 3.127 1.00 91.44 101 ARG A O 1
ATOM 789 N N . PRO A 1 102 ? -16.944 -1.430 4.380 1.00 92.94 102 PRO A N 1
ATOM 790 C CA . PRO A 1 102 ? -16.681 -0.050 4.791 1.00 92.94 102 PRO A CA 1
ATOM 791 C C . PRO A 1 102 ? -15.511 0.128 5.771 1.00 92.94 102 PRO A C 1
ATOM 793 O O . PRO A 1 102 ? -15.035 1.243 5.955 1.00 92.94 102 PRO A O 1
ATOM 796 N N . LEU A 1 103 ? -15.062 -0.940 6.440 1.00 95.62 103 LEU A N 1
ATOM 797 C CA . LEU A 1 103 ? -13.934 -0.900 7.384 1.00 95.62 103 LEU A CA 1
ATOM 798 C C . LEU A 1 103 ? -12.643 -1.449 6.774 1.00 95.62 103 LEU A C 1
ATOM 800 O O . LEU A 1 103 ? -11.553 -1.179 7.276 1.00 95.62 103 LEU A O 1
ATOM 804 N N . ARG A 1 104 ? -12.772 -2.204 5.683 1.00 95.12 104 ARG A N 1
ATOM 805 C CA . ARG A 1 104 ? -11.728 -3.022 5.077 1.00 95.12 104 ARG A CA 1
ATOM 806 C C . ARG A 1 104 ? -10.405 -2.287 4.871 1.00 95.12 104 ARG A C 1
ATOM 808 O O . ARG A 1 104 ? -9.373 -2.752 5.353 1.00 95.12 104 ARG A O 1
ATOM 815 N N . MET A 1 105 ? -10.440 -1.130 4.213 1.00 95.00 105 MET A N 1
ATOM 816 C CA . MET A 1 105 ? -9.228 -0.357 3.927 1.00 95.00 105 MET A CA 1
ATOM 817 C C . MET A 1 105 ? -8.589 0.206 5.203 1.00 95.00 105 MET A C 1
ATOM 819 O O . MET A 1 105 ? -7.380 0.102 5.390 1.00 95.00 105 MET A O 1
ATOM 823 N N . ALA A 1 106 ? -9.399 0.723 6.134 1.00 95.50 106 ALA A N 1
ATOM 824 C CA . ALA A 1 106 ? -8.897 1.205 7.419 1.00 95.50 106 ALA A CA 1
ATOM 825 C C . ALA A 1 106 ? -8.207 0.074 8.202 1.00 95.50 106 ALA A C 1
ATOM 827 O O . ALA A 1 106 ? -7.127 0.278 8.763 1.00 95.50 106 ALA A O 1
ATOM 828 N N . CYS A 1 107 ? -8.794 -1.129 8.206 1.00 97.44 107 CYS A N 1
ATOM 829 C CA . CYS A 1 107 ? -8.201 -2.312 8.825 1.00 97.44 107 CYS A CA 1
ATOM 830 C C . CYS A 1 107 ? -6.865 -2.684 8.175 1.00 97.44 107 CYS A C 1
ATOM 832 O O . CYS A 1 107 ? -5.896 -2.894 8.899 1.00 97.44 107 CYS A O 1
ATOM 834 N N . ALA A 1 108 ? -6.784 -2.719 6.842 1.00 96.69 108 ALA A N 1
ATOM 835 C CA . ALA A 1 108 ? -5.542 -3.006 6.125 1.00 96.69 108 ALA A CA 1
ATOM 836 C C . ALA A 1 108 ? -4.432 -2.004 6.454 1.00 96.69 108 ALA A C 1
ATOM 838 O O . ALA A 1 108 ? -3.341 -2.406 6.862 1.00 96.69 108 ALA A O 1
ATOM 839 N N . SER A 1 109 ? -4.728 -0.703 6.386 1.00 94.44 109 SER A N 1
ATOM 840 C CA . SER A 1 109 ? -3.761 0.332 6.754 1.00 94.44 109 SER A CA 1
ATOM 841 C C . SER A 1 109 ? -3.326 0.219 8.217 1.00 94.44 109 SER A C 1
ATOM 843 O O . SER A 1 109 ? -2.152 0.420 8.522 1.00 94.44 109 SER A O 1
ATOM 845 N N . ALA A 1 110 ? -4.231 -0.127 9.138 1.00 95.81 110 ALA A N 1
ATOM 846 C CA . ALA A 1 110 ? -3.875 -0.367 10.536 1.00 95.81 110 ALA A CA 1
ATOM 847 C C . ALA A 1 110 ? -2.993 -1.614 10.712 1.00 95.81 110 ALA A C 1
ATOM 849 O O . ALA A 1 110 ? -2.020 -1.563 11.464 1.00 95.81 110 ALA A O 1
ATOM 850 N N . ILE A 1 111 ? -3.279 -2.701 9.991 1.00 95.81 111 ILE A N 1
ATOM 851 C CA . ILE A 1 111 ? -2.475 -3.930 9.997 1.00 95.81 111 ILE A CA 1
ATOM 852 C C . ILE A 1 111 ? -1.054 -3.663 9.494 1.00 95.81 111 ILE A C 1
ATOM 854 O O . ILE A 1 111 ? -0.109 -4.138 10.114 1.00 95.81 111 ILE A O 1
ATOM 858 N N . ALA A 1 112 ? -0.879 -2.869 8.436 1.00 93.06 112 ALA A N 1
ATOM 859 C CA . ALA A 1 112 ? 0.446 -2.497 7.935 1.00 93.06 112 ALA A CA 1
ATOM 860 C C . ALA A 1 112 ? 1.272 -1.675 8.942 1.00 93.06 112 ALA A C 1
ATOM 862 O O . ALA A 1 112 ? 2.500 -1.667 8.905 1.00 93.06 112 ALA A O 1
ATOM 863 N N . MET A 1 113 ? 0.608 -0.942 9.839 1.00 90.81 113 MET A N 1
ATOM 864 C CA . MET A 1 113 ? 1.261 -0.116 10.861 1.00 90.81 113 MET A CA 1
ATOM 865 C C . MET A 1 113 ? 1.573 -0.887 12.149 1.00 90.81 113 MET A C 1
ATOM 867 O O . MET A 1 113 ? 2.414 -0.447 12.940 1.00 90.81 113 MET A O 1
ATOM 871 N N . CYS A 1 114 ? 0.903 -2.016 12.367 1.00 87.38 114 CYS A N 1
ATOM 872 C CA . CYS A 1 114 ? 1.137 -2.902 13.497 1.00 87.38 114 CYS A CA 1
ATOM 873 C C . CYS A 1 114 ? 2.224 -3.926 13.142 1.00 87.38 114 CYS A C 1
ATOM 875 O O . CYS A 1 114 ? 2.262 -4.426 12.024 1.00 87.38 114 CYS A O 1
ATOM 877 N N . SER A 1 115 ? 3.102 -4.271 14.090 1.00 70.38 115 SER A N 1
ATOM 878 C CA . SER A 1 115 ? 4.088 -5.339 13.880 1.00 70.38 115 SER A CA 1
ATOM 879 C C . SER A 1 115 ? 3.369 -6.645 13.534 1.00 70.38 115 SER A C 1
ATOM 881 O O . SER A 1 115 ? 2.671 -7.217 14.376 1.00 70.38 115 SER A O 1
ATOM 883 N N . GLN A 1 116 ? 3.511 -7.095 12.288 1.00 75.38 116 GLN A N 1
ATOM 884 C CA . GLN A 1 116 ? 2.894 -8.326 11.815 1.00 75.38 116 GLN A CA 1
ATOM 885 C C . GLN A 1 116 ? 3.637 -9.519 12.403 1.00 75.38 116 GLN A C 1
ATOM 887 O O . GLN A 1 116 ? 4.863 -9.575 12.384 1.00 75.38 116 GLN A O 1
ATOM 892 N N . ASN A 1 117 ? 2.885 -10.478 12.937 1.00 85.56 117 ASN A N 1
ATOM 893 C CA . ASN A 1 117 ? 3.432 -11.797 13.220 1.00 85.56 117 ASN A CA 1
ATOM 894 C C . ASN A 1 117 ? 3.170 -12.729 12.033 1.00 85.56 117 ASN A C 1
ATOM 896 O O . ASN A 1 117 ? 2.252 -12.504 11.241 1.00 85.56 117 ASN A O 1
ATOM 900 N N . GLU A 1 118 ? 3.947 -13.806 11.957 1.00 88.94 118 GLU A N 1
ATOM 901 C CA . GLU A 1 118 ? 3.897 -14.773 10.858 1.00 88.94 118 GLU A CA 1
ATOM 902 C C . GLU A 1 118 ? 2.483 -15.313 10.593 1.00 88.94 118 GLU A C 1
ATOM 904 O O . GLU A 1 118 ? 2.080 -15.455 9.443 1.00 88.94 118 GLU A O 1
ATOM 909 N N . ARG A 1 119 ? 1.687 -15.544 11.645 1.00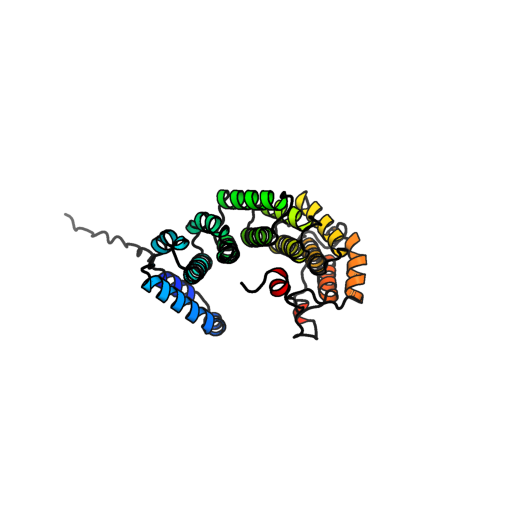 92.62 119 ARG A N 1
ATOM 910 C CA . ARG A 1 119 ? 0.321 -16.075 11.528 1.00 92.62 119 ARG A CA 1
ATOM 911 C C . ARG A 1 119 ? -0.639 -15.087 10.861 1.00 92.62 119 ARG A C 1
ATOM 913 O O . ARG A 1 119 ? -1.527 -15.503 10.115 1.00 92.62 119 ARG A O 1
ATOM 920 N N . ILE A 1 120 ? -0.496 -13.791 11.143 1.00 93.81 120 ILE A N 1
ATOM 921 C CA . ILE A 1 120 ? -1.282 -12.739 10.486 1.00 93.81 120 ILE A CA 1
ATOM 922 C C . ILE A 1 120 ? -0.887 -12.640 9.019 1.00 93.81 120 ILE A C 1
ATOM 924 O O . ILE A 1 120 ? -1.770 -12.655 8.162 1.00 93.81 120 ILE A O 1
ATOM 928 N N . THR A 1 121 ? 0.413 -12.631 8.729 1.00 92.62 121 THR A N 1
ATOM 929 C CA . THR A 1 121 ? 0.912 -12.617 7.354 1.00 92.62 121 THR A CA 1
ATOM 930 C C . THR A 1 121 ? 0.411 -13.831 6.578 1.00 92.62 121 THR A C 1
ATOM 932 O O . THR A 1 121 ? -0.211 -13.672 5.536 1.00 92.62 121 THR A O 1
ATOM 935 N N . GLU A 1 122 ? 0.545 -15.045 7.115 1.00 95.12 122 GLU A N 1
ATOM 936 C CA . GLU A 1 122 ? 0.030 -16.271 6.492 1.00 95.12 122 GLU A CA 1
ATOM 937 C C . GLU A 1 122 ? -1.476 -16.190 6.202 1.00 95.12 122 GLU A C 1
ATOM 939 O O . GLU A 1 122 ? -1.950 -16.636 5.154 1.00 95.12 122 GLU A O 1
ATOM 944 N N . ARG A 1 123 ? -2.261 -15.611 7.117 1.00 95.62 123 ARG A N 1
ATOM 945 C CA . ARG A 1 123 ? -3.697 -15.421 6.903 1.00 95.62 123 ARG A CA 1
ATOM 946 C C . ARG A 1 123 ? -3.978 -14.437 5.763 1.00 95.62 123 ARG A C 1
ATOM 948 O O . ARG A 1 123 ? -4.805 -14.759 4.913 1.00 95.62 123 ARG A O 1
ATOM 955 N N . LEU A 1 124 ? -3.289 -13.297 5.718 1.00 96.25 124 LEU A N 1
ATOM 956 C CA . LEU A 1 124 ? -3.409 -12.321 4.626 1.00 96.25 124 LEU A CA 1
ATOM 957 C C . LEU A 1 124 ? -3.013 -12.935 3.280 1.00 96.25 124 LEU A C 1
ATOM 959 O O . LEU A 1 124 ? -3.746 -12.794 2.306 1.00 96.25 124 LEU A O 1
ATOM 963 N N . LEU A 1 125 ? -1.908 -13.683 3.239 1.00 96.38 125 LEU A N 1
ATOM 964 C CA . LEU A 1 125 ? -1.438 -14.366 2.034 1.00 96.38 125 LEU A CA 1
ATOM 965 C C . LEU A 1 125 ? -2.455 -15.387 1.528 1.00 96.38 125 LEU A C 1
ATOM 967 O O . LEU A 1 125 ? -2.729 -15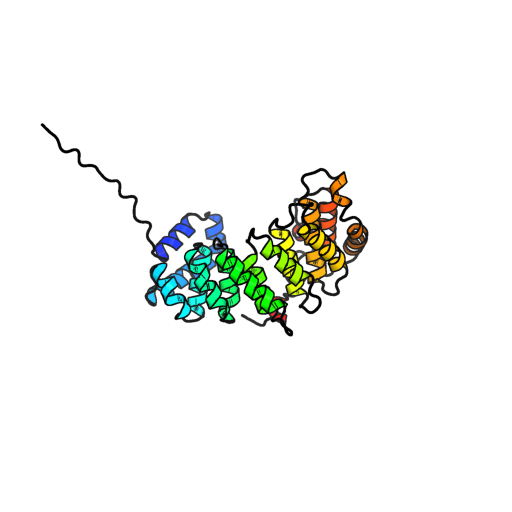.433 0.334 1.00 96.38 125 LEU A O 1
ATOM 971 N N . ARG A 1 126 ? -3.059 -16.180 2.422 1.00 97.25 126 ARG A N 1
ATOM 972 C CA . ARG A 1 126 ? -4.115 -17.127 2.035 1.00 97.25 126 ARG A CA 1
ATOM 973 C C . ARG A 1 126 ? -5.340 -16.421 1.461 1.00 97.25 126 ARG A C 1
ATOM 975 O O . ARG A 1 126 ? -5.877 -16.896 0.465 1.00 97.25 126 ARG A O 1
ATOM 982 N N . ILE A 1 127 ? -5.768 -15.308 2.062 1.00 96.19 127 ILE A N 1
ATOM 983 C CA . ILE A 1 127 ? -6.886 -14.504 1.546 1.00 96.19 127 ILE A CA 1
ATOM 984 C C . ILE A 1 127 ? -6.536 -13.947 0.161 1.00 96.19 127 ILE A C 1
ATOM 986 O O . ILE A 1 127 ? -7.309 -14.138 -0.772 1.00 96.19 127 ILE A O 1
ATOM 990 N N . GLY A 1 128 ? -5.361 -13.332 0.012 1.00 97.12 128 GLY A N 1
ATOM 991 C CA . GLY A 1 128 ? -4.915 -12.747 -1.251 1.00 97.12 128 GLY A CA 1
ATOM 992 C C . GLY A 1 128 ? -4.735 -13.768 -2.371 1.00 97.12 128 GLY A C 1
ATOM 993 O O . GLY A 1 128 ? -5.207 -13.533 -3.475 1.00 97.12 128 GLY A O 1
ATOM 994 N N . CYS A 1 129 ? -4.126 -14.925 -2.094 1.00 97.88 129 CYS A N 1
ATOM 995 C CA . CYS A 1 129 ? -4.016 -16.012 -3.071 1.00 97.88 129 CYS A CA 1
ATOM 996 C C . CYS A 1 129 ? -5.394 -16.530 -3.490 1.00 97.88 129 CYS A C 1
ATOM 998 O O . CYS A 1 129 ? -5.647 -16.666 -4.678 1.00 97.88 129 CYS A O 1
ATOM 1000 N N . ARG A 1 130 ? -6.298 -16.777 -2.532 1.00 97.44 130 ARG A N 1
ATOM 1001 C CA . ARG A 1 130 ? -7.664 -17.230 -2.831 1.00 97.44 130 ARG A CA 1
ATOM 1002 C C . ARG A 1 130 ? -8.409 -16.232 -3.716 1.00 97.44 130 ARG A C 1
ATOM 1004 O O . ARG A 1 130 ? -9.102 -16.654 -4.631 1.00 97.44 130 ARG A O 1
ATOM 1011 N N . GLU A 1 131 ? -8.289 -14.941 -3.418 1.00 97.19 131 GLU A N 1
ATOM 1012 C CA . GLU A 1 131 ? -8.935 -13.894 -4.207 1.00 97.19 131 GLU A CA 1
ATOM 1013 C C . GLU A 1 131 ? -8.344 -13.806 -5.614 1.00 97.19 131 GLU A C 1
ATOM 1015 O O . GLU A 1 131 ? -9.079 -13.752 -6.594 1.00 97.19 131 GLU A O 1
ATOM 1020 N N . LEU A 1 132 ? -7.015 -13.855 -5.721 1.00 97.44 132 LEU A N 1
ATOM 1021 C CA . LEU A 1 132 ? -6.315 -13.802 -6.999 1.00 97.44 132 LEU A CA 1
ATOM 1022 C C . LEU A 1 132 ? -6.631 -15.012 -7.887 1.00 97.44 132 LEU A C 1
ATOM 1024 O O . LEU A 1 132 ? -6.761 -14.862 -9.094 1.00 97.44 132 LEU A O 1
ATOM 1028 N N . ASP A 1 133 ? -6.768 -16.195 -7.287 1.00 97.12 133 ASP A N 1
ATOM 1029 C CA . ASP A 1 133 ? -7.069 -17.449 -7.985 1.00 97.12 133 ASP A CA 1
ATOM 1030 C C . ASP A 1 133 ? -8.582 -17.638 -8.249 1.00 97.12 133 ASP A C 1
ATOM 1032 O O . ASP A 1 133 ? -9.006 -18.663 -8.789 1.00 97.12 133 ASP A O 1
ATOM 1036 N N . SER A 1 134 ? -9.418 -16.659 -7.878 1.00 96.44 134 SER A N 1
ATOM 1037 C CA . SER A 1 134 ? -10.847 -16.645 -8.193 1.00 96.44 134 SER A CA 1
ATOM 1038 C C . SER A 1 134 ? -11.080 -16.488 -9.698 1.00 96.44 134 SER A C 1
ATOM 1040 O O . SER A 1 134 ? -10.374 -15.760 -10.387 1.00 96.44 134 SER A O 1
ATOM 1042 N N . SER A 1 135 ? -12.153 -17.099 -10.209 1.00 94.62 135 SER A N 1
ATOM 1043 C CA . SER A 1 135 ? -12.627 -16.852 -11.585 1.00 94.62 135 SER A CA 1
ATOM 1044 C C . SER A 1 135 ? -12.998 -15.385 -11.845 1.00 94.62 135 SER A C 1
ATOM 1046 O O . SER A 1 135 ? -12.971 -14.940 -12.989 1.00 94.62 135 SER A O 1
ATOM 1048 N N . HIS A 1 136 ? -13.349 -14.652 -10.784 1.00 94.12 136 HIS A N 1
ATOM 1049 C CA . HIS A 1 136 ? -13.701 -13.237 -10.813 1.00 94.12 136 HIS A CA 1
ATOM 1050 C C . HIS A 1 136 ? -13.063 -12.557 -9.592 1.00 94.12 136 HIS A C 1
ATOM 1052 O O . HIS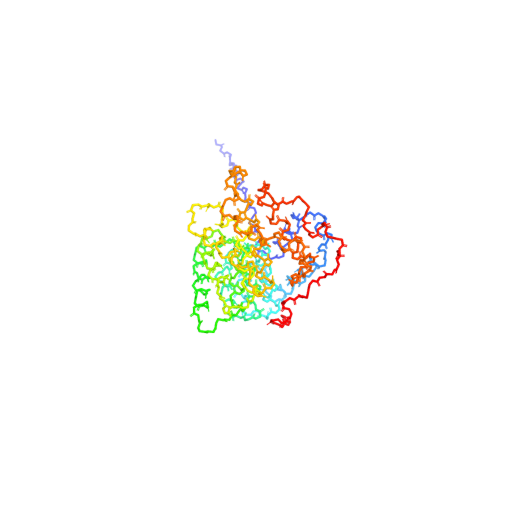 A 1 136 ? -13.729 -12.433 -8.562 1.00 94.12 136 HIS A O 1
ATOM 1058 N N . PRO A 1 137 ? -11.771 -12.189 -9.654 1.00 95.31 137 PRO A N 1
ATOM 1059 C CA . PRO A 1 137 ? -11.099 -11.529 -8.538 1.00 95.31 137 PRO A CA 1
ATOM 1060 C C . PRO A 1 137 ? -11.746 -10.174 -8.224 1.00 95.31 137 PRO A C 1
ATOM 1062 O O . PRO A 1 137 ? -11.953 -9.372 -9.134 1.00 95.31 137 PRO A O 1
ATOM 1065 N N . ASP A 1 138 ? -12.034 -9.899 -6.951 1.00 94.19 138 ASP A N 1
ATOM 1066 C CA . ASP A 1 138 ? -12.478 -8.599 -6.442 1.00 94.19 138 ASP A CA 1
ATOM 1067 C C . ASP A 1 138 ? -11.268 -7.650 -6.318 1.00 94.19 138 ASP A C 1
ATOM 1069 O O . ASP A 1 138 ? -10.430 -7.815 -5.415 1.00 94.19 138 ASP A O 1
ATOM 1073 N N . PRO A 1 139 ? -11.180 -6.605 -7.167 1.00 93.12 139 PRO A N 1
ATOM 1074 C CA . PRO A 1 139 ? -10.089 -5.636 -7.123 1.00 93.12 139 PRO A CA 1
ATOM 1075 C C . PRO A 1 139 ? -9.960 -4.949 -5.759 1.00 93.12 139 PRO A C 1
ATOM 1077 O O . PRO A 1 139 ? -8.847 -4.662 -5.322 1.00 93.12 139 PRO A O 1
ATOM 1080 N N . HIS A 1 140 ? -11.067 -4.729 -5.038 1.00 91.50 140 HIS A N 1
ATOM 1081 C CA . HIS A 1 140 ? -11.025 -4.091 -3.722 1.00 91.50 140 HIS A CA 1
ATOM 1082 C C . HIS A 1 140 ? -10.376 -4.980 -2.666 1.00 91.50 140 HIS A C 1
ATOM 1084 O O . HIS A 1 140 ? -9.683 -4.478 -1.778 1.00 91.50 140 HIS A O 1
ATOM 1090 N N . TRP A 1 141 ? -10.626 -6.290 -2.710 1.00 94.94 141 TRP A N 1
ATOM 1091 C CA . TRP A 1 141 ? -9.965 -7.227 -1.807 1.00 94.94 141 TRP A CA 1
ATOM 1092 C C . TRP A 1 141 ? -8.472 -7.286 -2.086 1.00 94.94 141 TRP A C 1
ATOM 1094 O O . TRP A 1 141 ? -7.685 -7.176 -1.149 1.00 94.94 141 TRP A O 1
ATOM 1104 N N . LEU A 1 142 ? -8.075 -7.379 -3.355 1.00 96.94 142 LEU A N 1
ATOM 1105 C CA . LEU A 1 142 ? -6.661 -7.377 -3.720 1.00 96.94 142 LEU A CA 1
ATOM 1106 C C . LEU A 1 142 ? -5.976 -6.075 -3.306 1.00 96.94 142 LEU A C 1
ATOM 1108 O O . LEU A 1 142 ? -4.927 -6.134 -2.672 1.00 96.94 142 LEU A O 1
ATOM 1112 N N . TRP A 1 143 ? -6.607 -4.923 -3.543 1.00 95.56 143 TRP A N 1
ATOM 1113 C CA . TRP A 1 143 ? -6.090 -3.634 -3.083 1.00 95.56 143 TRP A CA 1
ATOM 1114 C C . TRP A 1 143 ? -5.872 -3.596 -1.570 1.00 95.56 143 TRP A C 1
ATOM 1116 O O . TRP A 1 143 ? -4.830 -3.180 -1.071 1.00 95.56 143 TRP A O 1
ATOM 1126 N N . THR A 1 144 ? -6.847 -4.115 -0.830 1.00 95.69 144 THR A N 1
ATOM 1127 C CA . THR A 1 144 ? -6.776 -4.223 0.624 1.00 95.69 144 THR A CA 1
ATOM 1128 C C . THR A 1 144 ? -5.610 -5.111 1.061 1.00 95.69 144 THR A C 1
ATOM 1130 O O . THR A 1 144 ? -4.918 -4.791 2.025 1.00 95.69 144 THR A O 1
ATOM 1133 N N . ILE A 1 145 ? -5.377 -6.231 0.374 1.00 97.12 145 ILE A N 1
ATOM 1134 C CA . ILE A 1 145 ? -4.250 -7.115 0.677 1.00 97.12 145 ILE A CA 1
ATOM 1135 C C . ILE A 1 145 ? -2.921 -6.422 0.380 1.00 97.12 145 ILE A C 1
ATOM 1137 O O . ILE A 1 145 ? -2.036 -6.480 1.231 1.00 97.12 145 ILE A O 1
ATOM 1141 N N . ILE A 1 146 ? -2.801 -5.728 -0.758 1.00 96.12 146 ILE A N 1
ATOM 1142 C CA . ILE A 1 146 ? -1.622 -4.920 -1.109 1.00 96.12 146 ILE A CA 1
ATOM 1143 C C . ILE A 1 146 ? -1.323 -3.911 0.005 1.00 96.12 146 ILE A C 1
ATOM 1145 O O . ILE A 1 146 ? -0.194 -3.844 0.488 1.00 96.12 146 ILE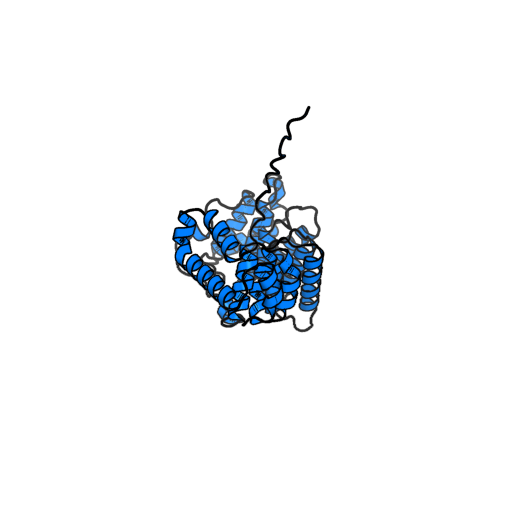 A O 1
ATOM 1149 N N . GLU A 1 147 ? -2.336 -3.171 0.465 1.00 94.38 147 GLU A N 1
ATOM 1150 C CA . GLU A 1 147 ? -2.185 -2.204 1.552 1.00 94.38 147 GLU A CA 1
ATOM 1151 C C . GLU A 1 147 ? -1.781 -2.882 2.866 1.00 94.38 147 GLU A C 1
ATOM 1153 O O . GLU A 1 147 ? -0.865 -2.414 3.538 1.00 94.38 147 GLU A O 1
ATOM 1158 N N . ALA A 1 148 ? -2.411 -4.005 3.224 1.00 95.00 148 ALA A N 1
ATOM 1159 C CA . ALA A 1 148 ? -2.132 -4.707 4.472 1.00 95.00 148 ALA A CA 1
ATOM 1160 C C . ALA A 1 148 ? -0.696 -5.239 4.533 1.00 95.00 148 ALA A C 1
ATOM 1162 O O . ALA A 1 148 ? -0.083 -5.211 5.597 1.00 95.00 148 ALA A O 1
ATOM 1163 N N . VAL A 1 149 ? -0.138 -5.711 3.416 1.00 92.88 149 VAL A N 1
ATOM 1164 C CA . VAL A 1 149 ? 1.223 -6.272 3.377 1.00 92.88 149 VAL A CA 1
ATOM 1165 C C . VAL A 1 149 ? 2.300 -5.244 3.035 1.00 92.88 149 VAL A C 1
ATOM 1167 O O . VAL A 1 149 ? 3.475 -5.601 2.977 1.00 92.88 149 VAL A O 1
ATOM 1170 N N . ARG A 1 150 ? 1.941 -3.965 2.861 1.00 88.69 150 ARG A N 1
ATOM 1171 C CA . ARG A 1 150 ? 2.862 -2.933 2.363 1.00 88.69 150 ARG A CA 1
ATOM 1172 C C . ARG A 1 150 ? 4.055 -2.619 3.258 1.00 88.69 150 ARG A C 1
ATOM 1174 O O . ARG A 1 150 ? 4.816 -1.762 2.882 1.00 88.69 150 ARG A O 1
ATOM 1181 N N . ARG A 1 151 ? 4.160 -3.164 4.470 1.00 85.56 151 ARG A N 1
ATOM 1182 C CA . ARG A 1 151 ? 5.326 -2.998 5.367 1.00 85.56 151 ARG A CA 1
ATOM 1183 C C . ARG A 1 151 ? 5.857 -4.332 5.871 1.00 85.56 151 ARG A C 1
ATOM 1185 O O . ARG A 1 151 ? 6.520 -4.401 6.904 1.00 85.56 151 ARG A O 1
ATOM 1192 N N . SER A 1 152 ? 5.458 -5.407 5.202 1.00 86.75 152 SER A N 1
ATOM 1193 C CA . SER A 1 152 ? 5.937 -6.736 5.526 1.00 86.75 152 SER A CA 1
ATOM 1194 C C . SER A 1 152 ? 7.382 -6.861 5.060 1.00 86.75 152 SER A C 1
ATOM 1196 O O . SER A 1 152 ? 7.728 -6.368 3.997 1.00 86.75 152 SER A O 1
ATOM 1198 N N . ASP A 1 153 ? 8.219 -7.551 5.820 1.00 84.44 153 ASP A N 1
ATOM 1199 C CA . ASP A 1 153 ? 9.512 -8.058 5.356 1.00 84.44 153 ASP A CA 1
ATOM 1200 C C . ASP A 1 153 ? 9.399 -9.511 4.852 1.00 84.44 153 ASP A C 1
ATOM 1202 O O . ASP A 1 153 ? 10.382 -10.115 4.413 1.00 84.44 153 ASP A O 1
ATOM 1206 N N . ASP A 1 154 ? 8.187 -10.081 4.871 1.00 88.56 154 ASP A N 1
ATOM 1207 C CA . ASP A 1 154 ? 7.928 -11.442 4.426 1.00 88.56 154 ASP A CA 1
ATOM 1208 C C . ASP A 1 154 ? 8.021 -11.539 2.902 1.00 88.56 154 ASP A C 1
ATOM 1210 O O . ASP A 1 154 ? 7.206 -11.009 2.143 1.00 88.56 154 ASP A O 1
ATOM 1214 N N . ARG A 1 155 ? 9.002 -12.307 2.435 1.00 89.69 155 ARG A N 1
ATOM 1215 C CA . ARG A 1 155 ? 9.217 -12.574 1.013 1.00 89.69 155 ARG A CA 1
ATOM 1216 C C . ARG A 1 155 ? 7.982 -13.152 0.310 1.00 89.69 155 ARG A C 1
ATOM 1218 O O . ARG A 1 155 ? 7.785 -12.886 -0.874 1.00 89.69 155 ARG A O 1
ATOM 1225 N N . ARG A 1 156 ? 7.147 -13.927 1.005 1.00 92.38 156 ARG A N 1
ATOM 1226 C CA . ARG A 1 156 ? 5.913 -14.489 0.436 1.00 92.38 156 ARG A CA 1
ATOM 1227 C C . ARG A 1 156 ? 4.905 -13.392 0.086 1.00 92.38 156 ARG A C 1
ATOM 1229 O O . ARG A 1 156 ? 4.158 -13.550 -0.876 1.00 92.38 156 ARG A O 1
ATOM 1236 N N . ALA A 1 157 ? 4.908 -12.270 0.814 1.00 93.12 157 ALA A N 1
ATOM 1237 C CA . ALA A 1 157 ? 4.105 -11.100 0.462 1.00 93.12 157 ALA A CA 1
ATOM 1238 C C . ALA A 1 157 ? 4.568 -10.493 -0.858 1.00 93.12 157 ALA A C 1
ATOM 1240 O O . ALA A 1 157 ? 3.746 -10.266 -1.740 1.00 93.12 157 ALA A O 1
ATOM 1241 N N . ALA A 1 158 ? 5.876 -10.341 -1.053 1.00 93.00 158 ALA A N 1
ATOM 1242 C CA . ALA A 1 158 ? 6.417 -9.893 -2.331 1.00 93.00 158 ALA A CA 1
ATOM 1243 C C . ALA A 1 158 ? 6.093 -10.860 -3.482 1.00 93.00 158 ALA A C 1
ATOM 1245 O O . ALA A 1 158 ? 5.761 -10.425 -4.580 1.00 93.00 158 ALA A O 1
ATOM 1246 N N . GLU A 1 159 ? 6.132 -12.173 -3.243 1.00 94.88 159 GLU A N 1
ATOM 1247 C CA . GLU A 1 159 ? 5.726 -13.161 -4.250 1.00 94.88 159 GLU A CA 1
ATOM 1248 C C . GLU A 1 159 ? 4.250 -13.018 -4.645 1.00 94.88 159 GLU A C 1
ATOM 1250 O O . GLU A 1 159 ? 3.927 -13.110 -5.832 1.00 94.88 159 GLU A O 1
ATOM 1255 N N . LEU A 1 160 ? 3.361 -12.740 -3.686 1.00 96.69 160 LEU A N 1
ATOM 1256 C CA . LEU A 1 160 ? 1.963 -12.421 -3.970 1.00 96.69 160 LEU A CA 1
ATOM 1257 C C . LEU A 1 160 ? 1.825 -11.102 -4.747 1.00 96.69 160 LEU A C 1
ATOM 1259 O O . LEU A 1 160 ? 1.108 -11.073 -5.744 1.00 96.69 160 LEU A O 1
ATOM 1263 N N . LEU A 1 161 ? 2.529 -10.041 -4.344 1.00 96.81 161 LEU A N 1
ATOM 1264 C CA . LEU A 1 161 ? 2.498 -8.747 -5.035 1.00 96.81 161 LEU A CA 1
ATOM 1265 C C . LEU A 1 161 ? 2.940 -8.876 -6.499 1.00 96.81 161 LEU A C 1
ATOM 1267 O O . LEU A 1 161 ? 2.277 -8.346 -7.383 1.00 96.81 161 LEU A O 1
ATOM 1271 N N . VAL A 1 162 ? 3.993 -9.650 -6.786 1.00 96.75 162 VAL A N 1
ATOM 1272 C CA . VAL A 1 162 ? 4.411 -9.916 -8.174 1.00 96.75 162 VAL A CA 1
ATOM 1273 C C . VAL A 1 162 ? 3.336 -10.670 -8.950 1.00 96.75 162 VAL A C 1
ATOM 1275 O O . VAL A 1 162 ? 3.089 -10.347 -10.107 1.00 96.75 162 VAL A O 1
ATOM 1278 N N . ARG A 1 163 ? 2.670 -11.658 -8.336 1.00 97.69 163 ARG A N 1
ATOM 1279 C CA . ARG A 1 163 ? 1.566 -12.368 -9.002 1.00 97.69 163 ARG A CA 1
ATOM 1280 C C . ARG A 1 163 ? 0.403 -11.432 -9.330 1.00 97.69 163 ARG A C 1
ATOM 1282 O O . ARG A 1 163 ? -0.168 -11.576 -10.400 1.00 97.69 163 ARG A O 1
ATOM 1289 N N . ILE A 1 164 ? 0.062 -10.504 -8.433 1.00 98.00 164 ILE A N 1
ATOM 1290 C CA . ILE A 1 164 ? -0.974 -9.489 -8.675 1.00 98.00 164 ILE A CA 1
ATOM 1291 C C . ILE A 1 164 ? -0.546 -8.577 -9.826 1.00 98.00 164 ILE A C 1
ATOM 1293 O O . ILE A 1 164 ? -1.309 -8.375 -10.765 1.00 98.00 164 ILE A O 1
ATOM 1297 N N . TYR A 1 165 ? 0.685 -8.071 -9.775 1.00 97.75 165 TYR A N 1
ATOM 1298 C CA . TYR A 1 165 ? 1.247 -7.192 -10.794 1.00 97.75 165 TYR A CA 1
ATOM 1299 C C . TYR A 1 165 ? 1.218 -7.820 -12.199 1.00 97.75 165 TYR A C 1
ATOM 1301 O O . TYR A 1 165 ? 0.810 -7.178 -13.164 1.00 97.75 165 TYR A O 1
ATOM 1309 N N . GLU A 1 166 ? 1.575 -9.100 -12.308 1.00 97.19 166 GLU A N 1
ATOM 1310 C CA . GLU A 1 166 ? 1.602 -9.838 -13.575 1.00 97.19 166 GLU A CA 1
ATOM 1311 C C . GLU A 1 166 ? 0.216 -10.276 -14.084 1.00 97.19 166 GLU A C 1
ATOM 1313 O O . GLU A 1 166 ? 0.136 -10.839 -15.172 1.00 97.19 166 GLU A O 1
ATOM 1318 N N . HIS A 1 167 ? -0.872 -10.075 -13.332 1.00 96.88 167 HIS A N 1
ATOM 1319 C CA . HIS A 1 167 ? -2.168 -10.682 -13.647 1.00 96.88 167 HIS A CA 1
ATOM 1320 C C . HIS A 1 167 ? -2.989 -9.850 -14.654 1.00 96.88 167 HIS A C 1
ATOM 1322 O O . HIS A 1 167 ? -3.717 -8.946 -14.243 1.00 96.88 167 HIS A O 1
ATOM 1328 N N . PRO A 1 168 ? -3.004 -10.176 -15.961 1.00 93.56 168 PRO A N 1
ATOM 1329 C CA . PRO A 1 168 ? -3.461 -9.257 -17.013 1.00 93.56 168 PRO A CA 1
ATOM 1330 C C . PRO A 1 168 ? -4.950 -8.892 -16.943 1.00 93.56 168 PRO A C 1
ATOM 1332 O O . PRO A 1 168 ? -5.349 -7.854 -17.456 1.00 93.56 168 PRO A O 1
ATOM 1335 N N . ALA A 1 169 ? -5.780 -9.726 -16.308 1.00 93.06 169 ALA A N 1
ATOM 1336 C CA . ALA A 1 169 ? -7.210 -9.453 -16.157 1.00 93.06 169 ALA A CA 1
ATOM 1337 C C . ALA A 1 169 ? -7.542 -8.456 -15.029 1.00 93.06 169 ALA A C 1
ATOM 1339 O O . ALA A 1 169 ? -8.701 -8.073 -14.885 1.00 93.06 169 ALA A O 1
ATOM 1340 N N . LEU A 1 170 ? -6.565 -8.065 -14.201 1.00 96.25 170 LEU A N 1
ATOM 1341 C CA . LEU A 1 170 ? -6.792 -7.091 -13.136 1.00 96.25 170 LEU A CA 1
ATOM 1342 C C . LEU A 1 170 ? -6.724 -5.653 -13.669 1.00 96.25 170 LEU A C 1
ATOM 1344 O O . LEU A 1 170 ? -5.925 -5.370 -14.571 1.00 96.25 170 LEU A O 1
ATOM 1348 N N . PRO A 1 171 ? -7.486 -4.720 -13.065 1.00 95.69 171 PRO A N 1
ATOM 1349 C CA . PRO A 1 171 ? -7.372 -3.303 -13.376 1.00 95.69 171 PRO A CA 1
ATOM 1350 C C . PRO A 1 171 ? -5.931 -2.808 -13.264 1.00 95.69 171 PRO A C 1
ATOM 1352 O O . PRO A 1 171 ? -5.164 -3.236 -12.396 1.00 95.69 171 PRO A O 1
ATOM 1355 N N . GLY A 1 172 ? -5.572 -1.880 -14.149 1.00 94.62 172 GLY A N 1
ATOM 1356 C CA . GLY A 1 172 ? -4.242 -1.286 -14.184 1.00 94.62 172 GLY A CA 1
ATOM 1357 C C . GLY A 1 172 ? -3.839 -0.612 -12.871 1.00 94.62 172 GLY A C 1
ATOM 1358 O O . GLY A 1 172 ? -2.682 -0.718 -12.481 1.00 94.62 172 GLY A O 1
ATOM 1359 N N . SER A 1 173 ? -4.797 -0.009 -12.164 1.00 93.31 173 SER A N 1
ATOM 1360 C CA . SER A 1 173 ? -4.616 0.596 -10.840 1.00 93.31 173 SER A CA 1
ATOM 1361 C C . SER A 1 173 ? -4.125 -0.416 -9.796 1.00 93.31 173 SER A C 1
ATOM 1363 O O . SER A 1 173 ? -3.138 -0.172 -9.112 1.00 93.31 173 SER A O 1
ATOM 1365 N N . ILE A 1 174 ? -4.741 -1.601 -9.726 1.00 96.31 174 ILE A N 1
ATOM 1366 C CA . ILE A 1 174 ? -4.351 -2.668 -8.787 1.00 96.31 174 ILE A CA 1
ATOM 1367 C C . ILE A 1 174 ? -2.972 -3.232 -9.120 1.00 96.31 174 ILE A C 1
ATOM 1369 O O . ILE A 1 174 ? -2.154 -3.467 -8.229 1.00 96.31 174 ILE A O 1
ATOM 1373 N N . ARG A 1 175 ? -2.711 -3.463 -10.410 1.00 97.38 175 ARG A N 1
ATOM 1374 C CA . ARG A 1 175 ? -1.409 -3.954 -10.874 1.00 97.38 175 ARG A CA 1
ATOM 1375 C C . ARG A 1 175 ? -0.302 -2.938 -10.598 1.00 97.38 175 ARG A C 1
ATOM 1377 O O . ARG A 1 175 ? 0.765 -3.323 -10.127 1.00 97.38 175 ARG A O 1
ATOM 1384 N N . GLY A 1 176 ? -0.580 -1.661 -10.849 1.00 95.19 176 GLY A N 1
ATOM 1385 C CA . GLY A 1 176 ? 0.300 -0.537 -10.554 1.00 95.19 176 GLY A CA 1
ATOM 1386 C C . GLY A 1 176 ? 0.630 -0.428 -9.065 1.00 95.19 176 GLY A C 1
ATOM 1387 O O . GLY A 1 176 ? 1.802 -0.436 -8.704 1.00 95.19 176 GLY A O 1
ATOM 1388 N N . ASP A 1 177 ? -0.382 -0.452 -8.195 1.00 93.88 177 ASP A N 1
ATOM 1389 C CA . ASP A 1 177 ? -0.188 -0.421 -6.739 1.00 93.88 177 ASP A CA 1
ATOM 1390 C C . ASP A 1 177 ? 0.666 -1.598 -6.241 1.00 93.88 177 ASP A C 1
ATOM 1392 O O . ASP A 1 177 ? 1.506 -1.442 -5.353 1.00 93.88 177 ASP A O 1
ATOM 1396 N N . ALA A 1 178 ? 0.505 -2.791 -6.821 1.00 96.06 178 ALA A N 1
ATOM 1397 C CA . ALA A 1 178 ? 1.362 -3.924 -6.484 1.00 96.06 178 ALA A CA 1
ATOM 1398 C C . ALA A 1 178 ? 2.832 -3.684 -6.889 1.00 96.06 178 ALA A C 1
ATOM 1400 O O . ALA A 1 178 ? 3.738 -4.047 -6.133 1.00 96.06 178 ALA A O 1
ATOM 1401 N N . ALA A 1 179 ? 3.076 -3.051 -8.041 1.00 95.44 179 ALA A N 1
ATOM 1402 C CA . ALA A 1 179 ? 4.413 -2.665 -8.493 1.00 95.44 179 ALA A CA 1
ATOM 1403 C C . ALA A 1 179 ? 5.043 -1.565 -7.619 1.00 95.44 179 ALA A C 1
ATOM 1405 O O . ALA A 1 179 ? 6.218 -1.692 -7.265 1.00 95.44 179 ALA A O 1
ATOM 1406 N N . ASP A 1 180 ? 4.270 -0.560 -7.191 1.00 92.81 180 ASP A N 1
ATOM 1407 C CA . ASP A 1 180 ? 4.698 0.441 -6.198 1.00 92.81 180 ASP A CA 1
ATOM 1408 C C . ASP A 1 180 ? 5.226 -0.236 -4.929 1.00 92.81 180 ASP A C 1
ATOM 1410 O O . ASP A 1 180 ? 6.376 -0.040 -4.520 1.00 92.81 180 ASP A O 1
ATOM 1414 N N . ARG A 1 181 ? 4.410 -1.116 -4.331 1.00 92.50 181 ARG A N 1
ATOM 1415 C CA . ARG A 1 181 ? 4.779 -1.789 -3.077 1.00 92.50 181 ARG A CA 1
ATOM 1416 C C . ARG A 1 181 ? 6.030 -2.652 -3.222 1.00 92.50 181 ARG A C 1
ATOM 1418 O O . ARG A 1 181 ? 6.832 -2.721 -2.292 1.00 92.50 181 ARG A O 1
ATOM 1425 N N . LEU A 1 182 ? 6.230 -3.283 -4.380 1.00 92.69 182 LEU A N 1
ATOM 1426 C CA . LEU A 1 182 ? 7.461 -4.023 -4.670 1.00 92.69 182 LEU A CA 1
ATOM 1427 C C . LEU A 1 182 ? 8.697 -3.118 -4.707 1.00 92.69 182 LEU A C 1
ATOM 1429 O O . LEU A 1 182 ? 9.769 -3.557 -4.284 1.00 92.69 182 LEU A O 1
ATOM 1433 N N . GLY A 1 183 ? 8.552 -1.889 -5.206 1.00 86.88 183 GLY A N 1
ATOM 1434 C CA . GLY A 1 183 ? 9.621 -0.897 -5.272 1.00 86.88 183 GLY A CA 1
ATOM 1435 C C . GLY A 1 183 ? 9.968 -0.288 -3.911 1.00 86.88 183 GLY A C 1
ATOM 1436 O O . GLY A 1 183 ? 11.148 -0.131 -3.602 1.00 86.88 183 GLY A O 1
ATOM 1437 N N . CYS A 1 184 ? 8.964 0.013 -3.085 1.00 82.56 184 CYS A N 1
ATOM 1438 C CA . CYS A 1 184 ? 9.150 0.720 -1.814 1.00 82.56 184 CYS A CA 1
ATOM 1439 C C . CYS A 1 184 ? 9.836 -0.112 -0.711 1.00 82.56 184 CYS A C 1
ATOM 1441 O O . CYS A 1 184 ? 10.644 0.412 0.054 1.00 82.56 184 CYS A O 1
ATOM 1443 N N . GLU A 1 185 ? 9.530 -1.405 -0.601 1.00 72.94 185 GLU A N 1
ATOM 1444 C CA . GLU A 1 185 ? 9.755 -2.154 0.650 1.00 72.94 185 GLU A CA 1
ATOM 1445 C C . GLU A 1 185 ? 11.038 -3.001 0.677 1.00 72.94 185 GLU A C 1
ATOM 1447 O O . GLU A 1 185 ? 11.197 -3.913 1.486 1.00 72.94 185 GLU A O 1
ATOM 1452 N N . GLY A 1 186 ? 11.995 -2.734 -0.217 1.00 69.62 186 GLY A N 1
ATOM 1453 C CA . GLY A 1 186 ? 13.307 -3.395 -0.199 1.00 69.62 186 GLY A CA 1
ATOM 1454 C C . GLY A 1 186 ? 13.284 -4.917 -0.437 1.00 69.62 186 GLY A C 1
ATOM 1455 O O . GLY A 1 186 ? 14.344 -5.551 -0.422 1.00 69.62 186 GLY A O 1
ATOM 1456 N N . PHE A 1 187 ? 12.115 -5.508 -0.726 1.00 73.00 187 PHE A N 1
ATOM 1457 C CA . PHE A 1 187 ? 11.914 -6.934 -1.028 1.00 73.00 187 PHE A CA 1
ATOM 1458 C C . PHE A 1 187 ? 12.869 -7.466 -2.099 1.00 73.00 187 PHE A C 1
ATOM 1460 O O . PHE A 1 187 ? 13.275 -8.630 -2.101 1.00 73.00 187 PHE A O 1
ATOM 1467 N N . ILE A 1 188 ? 13.224 -6.591 -3.032 1.00 74.25 188 ILE A N 1
ATOM 1468 C CA . ILE A 1 188 ? 14.027 -6.881 -4.211 1.00 74.25 188 ILE A CA 1
ATOM 1469 C C . ILE A 1 188 ? 15.498 -6.494 -4.025 1.00 74.25 188 ILE A C 1
ATOM 1471 O O . ILE A 1 188 ? 16.208 -6.321 -5.007 1.00 74.25 188 ILE A O 1
ATOM 1475 N N . GLY A 1 189 ? 16.012 -6.374 -2.799 1.00 71.06 189 GLY A N 1
ATOM 1476 C CA . GLY A 1 189 ? 17.417 -6.008 -2.568 1.00 71.06 189 GLY A CA 1
ATOM 1477 C C . GLY A 1 189 ? 18.445 -7.021 -3.109 1.00 71.06 189 GLY A C 1
ATOM 1478 O O . GLY A 1 189 ? 19.506 -6.629 -3.596 1.00 71.06 189 GLY A O 1
ATOM 1479 N N . ASP A 1 190 ? 18.145 -8.327 -3.080 1.00 75.00 190 ASP A N 1
ATOM 1480 C CA . ASP A 1 190 ? 19.095 -9.375 -3.491 1.00 75.00 190 ASP A CA 1
ATOM 1481 C C . ASP A 1 190 ? 18.906 -9.834 -4.953 1.00 75.00 190 ASP A C 1
ATOM 1483 O O . ASP A 1 190 ? 17.943 -10.526 -5.304 1.00 75.00 190 ASP A O 1
ATOM 1487 N N . ARG A 1 191 ? 19.899 -9.513 -5.802 1.00 71.94 191 ARG A N 1
ATOM 1488 C CA . ARG A 1 191 ? 19.981 -9.884 -7.234 1.00 71.94 191 ARG A CA 1
ATOM 1489 C C . ARG A 1 191 ? 19.978 -11.392 -7.494 1.00 71.94 191 ARG A C 1
ATOM 1491 O O . ARG A 1 191 ? 19.629 -11.821 -8.593 1.00 71.94 191 ARG A O 1
ATOM 1498 N N . ARG A 1 192 ? 20.391 -12.213 -6.525 1.00 73.94 192 ARG A N 1
ATOM 1499 C CA . ARG A 1 192 ? 20.491 -13.672 -6.708 1.00 73.94 192 ARG A CA 1
ATOM 1500 C C . ARG A 1 192 ? 19.138 -14.362 -6.635 1.00 73.94 192 ARG A C 1
ATOM 1502 O O . ARG A 1 192 ? 19.003 -15.493 -7.111 1.00 73.94 192 ARG A O 1
ATOM 1509 N N . THR A 1 193 ? 18.138 -13.681 -6.093 1.00 84.31 193 THR A N 1
ATOM 1510 C CA . THR A 1 193 ? 16.813 -14.249 -5.892 1.00 84.31 193 THR A CA 1
ATOM 1511 C C . THR A 1 193 ? 16.055 -14.400 -7.211 1.00 84.31 193 THR A C 1
ATOM 1513 O O . THR A 1 193 ? 16.131 -13.562 -8.110 1.00 84.31 193 THR A O 1
ATOM 1516 N N . SER A 1 194 ? 15.302 -15.495 -7.329 1.00 88.94 194 SER A N 1
ATOM 1517 C CA . SER A 1 194 ? 14.323 -15.683 -8.406 1.00 88.94 194 SER A CA 1
ATOM 1518 C C . SER A 1 194 ? 13.275 -14.571 -8.413 1.00 88.94 194 SER A C 1
ATOM 1520 O O . SER A 1 194 ? 12.903 -14.108 -9.485 1.00 88.94 194 SER A O 1
ATOM 1522 N N . LEU A 1 195 ? 12.868 -14.106 -7.226 1.00 89.88 195 LEU A N 1
ATOM 1523 C CA . LEU A 1 195 ? 11.911 -13.019 -7.048 1.00 89.88 195 LEU A CA 1
ATOM 1524 C C . LEU A 1 195 ? 12.375 -11.737 -7.744 1.00 89.88 195 LEU A C 1
ATOM 1526 O O . LEU A 1 195 ? 11.665 -11.239 -8.606 1.00 89.88 195 LEU A O 1
ATOM 1530 N N . ARG A 1 196 ? 13.598 -11.258 -7.474 1.00 89.94 196 ARG A N 1
ATOM 1531 C CA . ARG A 1 196 ? 14.140 -10.075 -8.159 1.00 89.94 196 ARG A CA 1
ATOM 1532 C C . ARG A 1 196 ? 14.174 -10.242 -9.676 1.00 89.94 196 ARG A C 1
ATOM 1534 O O . ARG A 1 196 ? 13.819 -9.314 -10.397 1.00 89.94 196 ARG A O 1
ATOM 1541 N N . ARG A 1 197 ? 14.596 -11.409 -10.175 1.00 90.56 197 ARG A N 1
ATOM 1542 C CA . ARG A 1 197 ? 14.603 -11.679 -11.623 1.00 90.56 197 ARG A CA 1
ATOM 1543 C C . ARG A 1 197 ? 13.197 -11.617 -12.219 1.00 90.56 197 ARG A C 1
ATOM 1545 O O . ARG A 1 197 ? 13.046 -11.076 -13.307 1.00 90.56 197 ARG A O 1
ATOM 1552 N N . ARG A 1 198 ? 12.194 -12.126 -11.504 1.00 93.81 198 ARG A N 1
ATOM 1553 C CA . ARG A 1 198 ? 10.789 -12.064 -11.910 1.00 93.81 198 ARG A CA 1
ATOM 1554 C C . ARG A 1 198 ? 10.260 -10.628 -11.888 1.00 93.81 198 ARG A C 1
ATOM 1556 O O . ARG A 1 198 ? 9.781 -10.179 -12.919 1.00 93.81 198 ARG A O 1
ATOM 1563 N N . CYS A 1 199 ? 10.474 -9.873 -10.802 1.00 93.56 199 CYS A N 1
ATOM 1564 C CA . CYS A 1 199 ? 10.110 -8.449 -10.726 1.00 93.56 199 CYS A CA 1
ATOM 1565 C C . CYS A 1 199 ? 10.715 -7.649 -11.879 1.00 93.56 199 CYS A C 1
ATOM 1567 O O . CYS A 1 199 ? 10.038 -6.835 -12.482 1.00 93.56 199 CYS A O 1
ATOM 1569 N N . ARG A 1 200 ? 11.985 -7.905 -12.206 1.00 93.06 200 ARG A N 1
ATOM 1570 C CA . ARG A 1 200 ? 12.675 -7.270 -13.329 1.00 93.06 200 ARG A CA 1
ATOM 1571 C C . ARG A 1 200 ? 11.987 -7.548 -14.663 1.00 93.06 200 ARG A C 1
ATOM 1573 O O . ARG A 1 200 ? 11.769 -6.622 -15.430 1.00 93.06 200 ARG A O 1
ATOM 1580 N N . VAL A 1 201 ? 11.690 -8.816 -14.951 1.00 95.06 201 VAL A N 1
ATOM 1581 C CA . VAL A 1 201 ? 11.012 -9.201 -16.198 1.00 95.06 201 VAL A CA 1
ATOM 1582 C C . VAL A 1 201 ? 9.629 -8.556 -16.265 1.00 95.06 201 VAL A C 1
ATOM 1584 O O . VAL A 1 201 ? 9.308 -7.941 -17.276 1.00 95.06 201 VAL A O 1
ATOM 1587 N N . ALA A 1 202 ? 8.858 -8.626 -15.178 1.00 96.62 202 ALA A N 1
ATOM 1588 C CA . ALA A 1 202 ? 7.544 -8.003 -15.092 1.00 96.62 202 ALA A CA 1
ATOM 1589 C C . ALA A 1 202 ? 7.620 -6.478 -15.296 1.00 96.62 202 ALA A C 1
ATOM 1591 O O . ALA A 1 202 ? 6.868 -5.947 -16.103 1.00 96.62 202 ALA A O 1
ATOM 1592 N N . ALA A 1 203 ? 8.591 -5.802 -14.670 1.00 96.75 203 ALA A N 1
ATOM 1593 C CA . ALA A 1 203 ? 8.814 -4.362 -14.812 1.00 96.75 203 ALA A CA 1
ATOM 1594 C C . ALA A 1 203 ? 9.151 -3.947 -16.249 1.00 96.75 203 ALA A C 1
ATOM 1596 O O . ALA A 1 203 ? 8.605 -2.974 -16.755 1.00 96.75 203 ALA A O 1
ATOM 1597 N N . ILE A 1 204 ? 10.009 -4.702 -16.941 1.00 96.69 204 ILE A N 1
ATOM 1598 C CA . ILE A 1 204 ? 10.330 -4.426 -18.349 1.00 96.69 204 ILE A CA 1
ATOM 1599 C C . ILE A 1 204 ? 9.086 -4.595 -19.230 1.00 96.69 204 ILE A C 1
ATOM 1601 O O . ILE A 1 204 ? 8.826 -3.744 -20.076 1.00 96.69 204 ILE A O 1
ATOM 1605 N N . LEU A 1 205 ? 8.302 -5.659 -19.023 1.00 96.88 205 LEU A N 1
ATOM 1606 C CA . LEU A 1 205 ? 7.056 -5.878 -19.765 1.00 96.88 205 LEU A CA 1
ATOM 1607 C C . LEU A 1 205 ? 6.028 -4.769 -19.492 1.00 96.88 205 LEU A C 1
ATOM 1609 O O . LEU A 1 205 ? 5.376 -4.287 -20.420 1.00 96.88 205 LEU A O 1
ATOM 1613 N N . GLY A 1 206 ? 5.930 -4.324 -18.239 1.00 97.56 206 GLY A N 1
ATOM 1614 C CA . GLY A 1 206 ? 4.995 -3.290 -17.813 1.00 97.56 206 GLY A CA 1
ATOM 1615 C C . GLY A 1 206 ? 5.246 -1.911 -18.432 1.00 97.56 206 GLY A C 1
ATOM 1616 O O . GLY A 1 206 ? 4.306 -1.132 -18.551 1.00 97.56 206 GLY A O 1
ATOM 1617 N N . LEU A 1 207 ? 6.457 -1.625 -18.935 1.00 97.44 207 LEU A N 1
ATOM 1618 C CA . LEU A 1 207 ? 6.731 -0.404 -19.715 1.00 97.44 207 LEU A CA 1
ATOM 1619 C C . LEU A 1 207 ? 5.894 -0.302 -20.999 1.00 97.44 207 LEU A C 1
ATOM 1621 O O . LEU A 1 207 ? 5.718 0.790 -21.532 1.00 97.44 207 LEU A O 1
ATOM 1625 N N . THR A 1 208 ? 5.411 -1.437 -21.504 1.00 96.50 208 THR A N 1
ATOM 1626 C CA . THR A 1 208 ? 4.603 -1.531 -22.728 1.00 96.50 208 THR A CA 1
ATOM 1627 C C . THR A 1 208 ? 3.145 -1.910 -22.461 1.00 96.50 208 THR A C 1
ATOM 1629 O O . THR A 1 208 ? 2.425 -2.227 -23.400 1.00 96.50 208 THR A O 1
ATOM 1632 N N . ASP A 1 209 ? 2.706 -1.897 -21.198 1.00 97.50 209 ASP A N 1
ATOM 1633 C CA . ASP A 1 209 ? 1.317 -2.195 -20.826 1.00 97.50 209 ASP A CA 1
ATOM 1634 C C . ASP A 1 209 ? 0.356 -1.113 -21.327 1.00 97.50 209 ASP A C 1
ATOM 1636 O O . ASP A 1 209 ? 0.736 0.048 -21.408 1.00 97.50 209 ASP A O 1
ATOM 1640 N N . ASP A 1 210 ? -0.904 -1.441 -21.599 1.00 95.56 210 ASP A N 1
ATOM 1641 C CA . ASP A 1 210 ? -1.893 -0.442 -22.031 1.00 95.56 210 ASP A CA 1
ATOM 1642 C C . ASP A 1 210 ? -2.296 0.529 -20.902 1.00 95.56 210 ASP A C 1
ATOM 1644 O O . ASP A 1 210 ? -2.777 1.637 -21.158 1.00 95.56 210 ASP A O 1
ATOM 1648 N N . SER A 1 211 ? -2.103 0.134 -19.639 1.00 95.00 211 SER A N 1
ATOM 1649 C CA . SER A 1 211 ? -2.404 0.966 -18.477 1.00 95.00 211 SER A CA 1
ATOM 1650 C C . SER A 1 211 ? -1.276 1.945 -18.159 1.00 95.00 211 SER A C 1
ATOM 1652 O O . SER A 1 211 ? -0.152 1.545 -17.854 1.00 95.00 211 SER A O 1
ATOM 1654 N N . ILE A 1 212 ? -1.611 3.237 -18.092 1.00 94.19 212 ILE A N 1
ATOM 1655 C CA . ILE A 1 212 ? -0.681 4.278 -17.638 1.00 94.19 212 ILE A CA 1
ATOM 1656 C C . ILE A 1 212 ? -0.190 4.043 -16.200 1.00 94.19 212 ILE A C 1
ATOM 1658 O O . ILE A 1 212 ? 0.988 4.262 -15.937 1.00 94.19 212 ILE A O 1
ATOM 1662 N N . ASP A 1 213 ? -1.038 3.541 -15.291 1.00 93.00 213 ASP A N 1
ATOM 1663 C CA . ASP A 1 213 ? -0.632 3.215 -13.914 1.00 93.00 213 ASP A CA 1
ATOM 1664 C C . ASP A 1 213 ? 0.430 2.114 -13.899 1.00 93.00 213 ASP A C 1
ATOM 1666 O O . ASP A 1 213 ? 1.416 2.190 -13.170 1.00 93.00 213 ASP A O 1
ATOM 1670 N N . VAL A 1 214 ? 0.257 1.098 -14.750 1.00 96.75 214 VAL A N 1
ATOM 1671 C CA . VAL A 1 214 ? 1.219 0.000 -14.860 1.00 96.75 214 VAL A CA 1
ATOM 1672 C C . VAL A 1 214 ? 2.527 0.520 -15.430 1.00 96.75 214 VAL A C 1
ATOM 1674 O O . VAL A 1 214 ? 3.573 0.264 -14.841 1.00 96.75 214 VAL A O 1
ATOM 1677 N N . GLN A 1 215 ? 2.487 1.283 -16.522 1.00 97.19 215 GLN A N 1
ATOM 1678 C CA . GLN A 1 215 ? 3.687 1.868 -17.119 1.00 97.19 215 GLN A CA 1
ATOM 1679 C C . GLN A 1 215 ? 4.454 2.734 -16.111 1.00 97.19 215 GLN A C 1
ATOM 1681 O O . GLN A 1 215 ? 5.661 2.559 -15.950 1.00 97.19 215 GLN A O 1
ATOM 1686 N N . PHE A 1 216 ? 3.754 3.620 -15.398 1.00 95.25 216 PHE A N 1
ATOM 1687 C CA . PHE A 1 216 ? 4.344 4.525 -14.416 1.00 95.25 216 PHE A CA 1
ATOM 1688 C C . PHE A 1 216 ? 5.065 3.756 -13.308 1.00 95.25 216 PHE A C 1
ATOM 1690 O O . PHE A 1 216 ? 6.269 3.916 -13.101 1.00 95.25 216 PHE A O 1
ATOM 1697 N N . TRP A 1 217 ? 4.362 2.831 -12.658 1.00 95.38 217 TRP A N 1
ATOM 1698 C CA . TRP A 1 217 ? 4.937 2.066 -11.558 1.00 95.38 217 TRP A CA 1
ATOM 1699 C C . TRP A 1 217 ? 5.982 1.040 -11.997 1.00 95.38 217 TRP A C 1
ATOM 1701 O O . TRP A 1 217 ? 6.850 0.661 -11.211 1.00 95.38 217 TRP A O 1
ATOM 1711 N N . SER A 1 218 ? 5.968 0.640 -13.268 1.00 97.19 218 SER A N 1
ATOM 1712 C CA . SER A 1 218 ? 7.037 -0.163 -13.865 1.00 97.19 218 SER A CA 1
ATOM 1713 C C . SER A 1 218 ? 8.338 0.629 -13.992 1.00 97.19 218 SER A C 1
ATOM 1715 O O . SER A 1 218 ? 9.403 0.094 -13.680 1.00 97.19 218 SER A O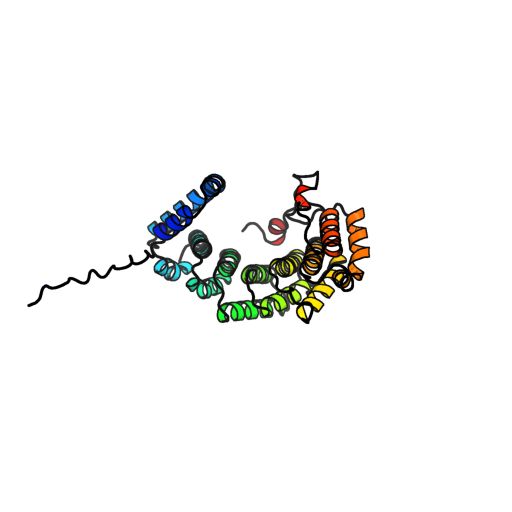 1
ATOM 1717 N N . MET A 1 219 ? 8.266 1.904 -14.396 1.00 96.50 219 MET A N 1
ATOM 1718 C CA . MET A 1 219 ? 9.430 2.800 -14.424 1.00 96.50 219 MET A CA 1
ATOM 1719 C C . MET A 1 219 ? 9.989 3.012 -13.019 1.00 96.50 219 MET A C 1
ATOM 1721 O O . MET A 1 219 ? 11.188 2.812 -12.811 1.00 96.50 219 MET A O 1
ATOM 1725 N N . TYR A 1 220 ? 9.114 3.283 -12.048 1.00 94.31 220 TYR A N 1
ATOM 1726 C CA . TYR A 1 220 ? 9.505 3.406 -10.647 1.00 94.31 220 TYR A CA 1
ATOM 1727 C C . TYR A 1 220 ? 10.214 2.144 -10.133 1.00 94.31 220 TYR A C 1
ATOM 1729 O O . TYR A 1 220 ? 11.316 2.200 -9.580 1.00 94.31 220 TYR A O 1
ATOM 1737 N N . LEU A 1 221 ? 9.625 0.969 -10.378 1.00 94.75 221 LEU A N 1
ATOM 1738 C CA . LEU A 1 221 ? 10.193 -0.320 -9.985 1.00 94.75 221 LEU A CA 1
ATOM 1739 C C . LEU A 1 221 ? 11.547 -0.590 -10.665 1.00 94.75 221 LEU A C 1
ATOM 1741 O O . LEU A 1 221 ? 12.457 -1.126 -10.028 1.00 94.75 221 LEU A O 1
ATOM 1745 N N . ILE A 1 222 ? 11.722 -0.197 -11.931 1.00 94.88 222 ILE A N 1
ATOM 1746 C CA . ILE A 1 222 ? 13.021 -0.248 -12.623 1.00 94.88 222 ILE A CA 1
ATOM 1747 C C . ILE A 1 222 ? 14.036 0.670 -11.940 1.00 94.88 222 ILE A C 1
ATOM 1749 O O . ILE A 1 222 ? 15.162 0.228 -11.690 1.00 94.88 222 ILE A O 1
ATOM 1753 N N . GLY A 1 223 ? 13.642 1.896 -11.587 1.00 92.75 223 GLY A N 1
ATOM 1754 C CA . GLY A 1 223 ? 14.471 2.825 -10.822 1.00 92.75 223 GLY A CA 1
ATOM 1755 C C . GLY A 1 223 ? 14.929 2.214 -9.496 1.00 92.75 223 GLY A C 1
ATOM 1756 O O . GLY A 1 223 ? 16.127 2.182 -9.210 1.00 92.75 223 GLY A O 1
ATOM 1757 N N . GLN A 1 224 ? 14.015 1.588 -8.747 1.00 91.50 224 GLN A N 1
ATOM 1758 C CA . GLN A 1 224 ? 14.340 0.898 -7.493 1.00 91.50 224 GLN A CA 1
ATOM 1759 C C . GLN A 1 224 ? 15.269 -0.305 -7.686 1.00 91.50 224 GLN A C 1
ATOM 1761 O O . GLN A 1 224 ? 16.221 -0.522 -6.929 1.00 91.50 224 GLN A O 1
ATOM 1766 N N . LEU A 1 225 ? 15.052 -1.095 -8.738 1.00 89.94 225 LEU A N 1
ATOM 1767 C CA . LEU A 1 225 ? 15.970 -2.172 -9.097 1.00 89.94 225 LEU A CA 1
ATOM 1768 C C . LEU A 1 225 ? 17.365 -1.621 -9.445 1.00 89.94 225 LEU A C 1
ATOM 1770 O O . LEU A 1 225 ? 18.364 -2.250 -9.081 1.00 89.94 225 LEU A O 1
ATOM 1774 N N . GLY A 1 226 ? 17.450 -0.464 -10.104 1.00 88.06 226 GLY A N 1
ATOM 1775 C CA . GLY A 1 226 ? 18.701 0.227 -10.426 1.00 88.06 226 GLY A CA 1
ATOM 1776 C C . GLY A 1 226 ? 19.428 0.796 -9.202 1.00 88.06 226 GLY A C 1
ATOM 1777 O O . GLY A 1 226 ? 20.645 0.630 -9.082 1.00 88.06 226 GLY A O 1
ATOM 1778 N N . SER A 1 227 ? 18.688 1.398 -8.267 1.00 85.12 227 SER A N 1
ATOM 1779 C CA . SER A 1 227 ? 19.222 2.103 -7.093 1.00 85.12 227 SER A CA 1
ATOM 1780 C C . SER A 1 227 ? 19.741 1.165 -5.991 1.00 85.12 227 SER A C 1
ATOM 1782 O O . SER A 1 227 ? 20.737 1.452 -5.327 1.00 85.12 227 SER A O 1
ATOM 1784 N N . HIS A 1 228 ? 19.126 -0.008 -5.810 1.00 71.12 228 HIS A N 1
ATOM 1785 C CA . HIS A 1 228 ? 19.484 -0.933 -4.726 1.00 71.12 228 HIS A CA 1
ATOM 1786 C C . HIS A 1 228 ? 20.793 -1.723 -4.936 1.00 71.12 228 HIS A C 1
ATOM 1788 O O . HIS A 1 228 ? 21.186 -2.510 -4.067 1.00 71.12 228 HIS A O 1
ATOM 1794 N N . ASP A 1 229 ? 21.514 -1.533 -6.046 1.00 64.06 229 ASP A N 1
ATOM 1795 C CA . ASP A 1 229 ? 22.776 -2.237 -6.283 1.00 64.06 229 ASP A CA 1
ATOM 1796 C C . ASP A 1 229 ? 23.990 -1.499 -5.692 1.00 64.06 229 ASP A C 1
ATOM 1798 O O . ASP A 1 229 ? 24.609 -0.620 -6.295 1.00 64.06 229 ASP A O 1
ATOM 1802 N N . ARG A 1 230 ? 24.397 -1.915 -4.489 1.00 59.22 230 ARG A N 1
ATOM 1803 C CA . ARG A 1 230 ? 25.592 -1.389 -3.801 1.00 59.22 230 ARG A CA 1
ATOM 1804 C C . ARG A 1 230 ? 26.914 -1.713 -4.510 1.00 59.22 230 ARG A C 1
ATOM 1806 O O . ARG A 1 230 ? 27.950 -1.182 -4.118 1.00 59.22 230 ARG A O 1
ATOM 1813 N N . ARG A 1 231 ? 26.925 -2.585 -5.525 1.00 54.91 231 ARG A N 1
ATOM 1814 C CA . ARG A 1 231 ? 28.122 -2.889 -6.325 1.00 54.91 231 ARG A CA 1
ATOM 1815 C C . ARG A 1 231 ? 28.106 -1.969 -7.548 1.00 54.91 231 ARG A C 1
ATOM 1817 O O . ARG A 1 231 ? 27.062 -1.797 -8.158 1.00 54.91 231 ARG A O 1
ATOM 1824 N N . GLY A 1 232 ? 29.231 -1.310 -7.824 1.00 53.62 232 GLY A N 1
ATOM 1825 C CA . GLY A 1 232 ? 29.337 -0.110 -8.669 1.00 53.62 232 GLY A CA 1
ATOM 1826 C C . GLY A 1 232 ? 28.683 -0.128 -10.071 1.00 53.62 232 GLY A C 1
ATOM 1827 O O . GLY A 1 232 ? 28.270 -1.178 -10.563 1.00 53.62 232 GLY A O 1
ATOM 1828 N N . PRO A 1 233 ? 28.644 1.040 -10.744 1.00 55.22 233 PRO A N 1
ATOM 1829 C CA . PRO A 1 233 ? 27.785 1.346 -11.902 1.00 55.22 233 PRO A CA 1
ATOM 1830 C C . PRO A 1 233 ? 27.812 0.320 -13.048 1.00 55.22 233 PRO A C 1
ATOM 1832 O O . PRO A 1 233 ? 26.783 -0.002 -13.635 1.00 55.22 233 PRO A O 1
ATOM 1835 N N . SER A 1 234 ? 28.975 -0.268 -13.328 1.00 53.38 234 SER A N 1
ATOM 1836 C CA . SER A 1 234 ? 29.224 -1.106 -14.508 1.00 53.38 234 SER A CA 1
ATOM 1837 C C . SER A 1 234 ? 28.519 -2.470 -14.522 1.00 53.38 234 SER A C 1
ATOM 1839 O O . SER A 1 234 ? 28.339 -3.036 -15.597 1.00 53.38 234 SER A O 1
ATOM 1841 N N . ARG A 1 235 ? 28.084 -3.016 -13.375 1.00 56.47 235 ARG A N 1
ATOM 1842 C CA . ARG A 1 235 ? 27.262 -4.250 -13.329 1.00 56.47 235 ARG A CA 1
ATOM 1843 C C . ARG A 1 235 ? 25.760 -3.982 -13.188 1.00 56.47 235 ARG A C 1
ATOM 1845 O O . ARG A 1 235 ? 24.970 -4.904 -13.384 1.00 56.47 235 ARG A O 1
ATOM 1852 N N . ARG A 1 236 ? 25.362 -2.744 -12.873 1.00 60.66 236 ARG A N 1
ATOM 1853 C CA . ARG A 1 236 ? 23.973 -2.386 -12.538 1.00 60.66 236 ARG A CA 1
ATOM 1854 C C . ARG A 1 236 ? 23.067 -2.438 -13.759 1.00 60.66 236 ARG A C 1
ATOM 1856 O O . ARG A 1 236 ? 22.022 -3.086 -13.704 1.00 60.66 236 ARG A O 1
ATOM 1863 N N . ALA A 1 237 ? 23.533 -1.831 -14.850 1.00 59.47 237 ALA A N 1
ATOM 1864 C CA . ALA A 1 237 ? 22.772 -1.616 -16.073 1.00 59.47 237 ALA A CA 1
ATOM 1865 C C . ALA A 1 237 ? 22.572 -2.881 -16.920 1.00 59.47 237 ALA A C 1
ATOM 1867 O O . ALA A 1 237 ? 21.590 -2.947 -17.647 1.00 59.47 237 ALA A O 1
ATOM 1868 N N . HIS A 1 238 ? 23.446 -3.897 -16.823 1.00 69.88 238 HIS A N 1
ATOM 1869 C CA . HIS A 1 238 ? 23.429 -4.998 -17.800 1.00 69.88 238 HIS A CA 1
ATOM 1870 C C . HIS A 1 238 ? 22.111 -5.790 -17.803 1.00 69.88 238 HIS A C 1
ATOM 1872 O O . HIS A 1 238 ? 21.607 -6.164 -18.854 1.00 69.88 238 HIS A O 1
ATOM 1878 N N . ASP A 1 239 ? 21.525 -5.981 -16.623 1.00 78.19 239 ASP A N 1
ATOM 1879 C CA . ASP A 1 239 ? 20.274 -6.721 -16.451 1.00 78.19 239 ASP A CA 1
ATOM 1880 C C . ASP A 1 239 ? 19.024 -5.925 -16.863 1.00 78.19 239 ASP A C 1
ATOM 1882 O O . ASP A 1 239 ? 17.953 -6.512 -16.977 1.00 78.19 239 ASP A O 1
ATOM 1886 N N . LEU A 1 240 ? 19.144 -4.608 -17.036 1.00 88.25 240 LEU A N 1
ATOM 1887 C CA . LEU A 1 240 ? 18.048 -3.684 -17.342 1.00 88.25 240 LEU A CA 1
ATOM 1888 C C . LEU A 1 240 ? 18.279 -2.956 -18.678 1.00 88.25 240 LEU A C 1
ATOM 1890 O O . LEU A 1 240 ? 17.591 -1.982 -18.967 1.00 88.25 240 LEU A O 1
ATOM 1894 N N . LEU A 1 241 ? 19.232 -3.418 -19.503 1.00 86.50 241 LEU A N 1
ATOM 1895 C CA . LEU A 1 241 ? 19.556 -2.773 -20.782 1.00 86.50 241 LEU A CA 1
ATOM 1896 C C . LEU A 1 241 ? 18.348 -2.695 -21.710 1.00 86.50 241 LEU A C 1
ATOM 1898 O O . LEU A 1 241 ? 18.178 -1.683 -22.382 1.00 86.50 241 LEU A O 1
ATOM 1902 N N . ASP A 1 242 ? 17.496 -3.718 -21.693 1.00 91.50 242 ASP A N 1
ATOM 1903 C CA . ASP A 1 242 ? 16.306 -3.783 -22.542 1.00 91.50 242 ASP A CA 1
ATOM 1904 C C . ASP A 1 242 ? 15.281 -2.687 -22.197 1.00 91.50 242 ASP A C 1
ATOM 1906 O O . ASP A 1 242 ? 14.511 -2.272 -23.059 1.00 91.50 242 ASP A O 1
ATOM 1910 N N . ALA A 1 243 ? 15.306 -2.152 -20.968 1.00 95.31 243 ALA A N 1
ATOM 1911 C CA . ALA A 1 243 ? 14.452 -1.034 -20.571 1.00 95.31 243 ALA A CA 1
ATOM 1912 C C . ALA A 1 243 ? 14.937 0.313 -21.133 1.00 95.31 243 ALA A C 1
ATOM 1914 O O . ALA A 1 243 ? 14.124 1.201 -21.380 1.00 95.31 243 ALA A O 1
ATOM 1915 N N . ILE A 1 244 ? 16.249 0.489 -21.343 1.00 95.19 244 ILE A N 1
ATOM 1916 C CA . ILE A 1 244 ? 16.850 1.800 -21.649 1.00 95.19 244 ILE A CA 1
ATOM 1917 C C . ILE A 1 244 ? 16.272 2.435 -22.926 1.00 95.19 244 ILE A C 1
ATOM 1919 O O . ILE A 1 244 ? 15.934 3.619 -22.876 1.00 95.19 244 ILE A O 1
ATOM 1923 N N . PRO A 1 245 ? 16.138 1.727 -24.068 1.00 96.50 245 PRO A N 1
ATOM 1924 C CA . PRO A 1 245 ? 15.564 2.324 -25.273 1.00 96.50 245 PRO A CA 1
ATOM 1925 C C . PRO A 1 245 ? 14.114 2.775 -25.076 1.00 96.50 245 PRO A C 1
ATOM 1927 O O . PRO A 1 245 ? 13.741 3.843 -25.557 1.00 96.50 245 PRO A O 1
ATOM 1930 N N . ILE A 1 246 ? 13.320 1.992 -24.338 1.00 97.62 246 ILE A N 1
ATOM 1931 C CA . ILE A 1 246 ? 11.907 2.285 -24.071 1.00 97.62 246 ILE A CA 1
ATOM 1932 C C . ILE A 1 246 ? 11.795 3.519 -23.172 1.00 97.62 246 ILE A C 1
ATOM 1934 O O . ILE A 1 246 ? 11.104 4.472 -23.523 1.00 97.62 246 ILE A O 1
ATOM 1938 N N . LEU A 1 247 ? 12.552 3.550 -22.070 1.00 97.50 247 LEU A N 1
ATOM 1939 C CA . LEU A 1 247 ? 12.600 4.689 -21.151 1.00 97.50 247 LEU A CA 1
ATOM 1940 C C . LEU A 1 247 ? 13.040 5.977 -21.856 1.00 97.50 247 LEU A C 1
ATOM 1942 O O . LEU A 1 247 ? 12.428 7.018 -21.651 1.00 97.50 247 LEU A O 1
ATOM 1946 N N . LYS A 1 248 ? 14.051 5.919 -22.736 1.00 97.44 248 LYS A N 1
ATOM 1947 C CA . LYS A 1 248 ? 14.467 7.080 -23.543 1.00 97.44 248 LYS A CA 1
ATOM 1948 C C . LYS A 1 248 ? 13.357 7.574 -24.470 1.00 97.44 248 LYS A C 1
ATOM 1950 O O . LYS A 1 248 ? 13.221 8.779 -24.654 1.00 97.44 248 LYS A O 1
ATOM 1955 N N . GLY A 1 249 ? 12.576 6.659 -25.044 1.00 97.44 249 GLY A N 1
ATOM 1956 C CA . GLY A 1 249 ? 11.403 7.004 -25.842 1.00 97.44 249 GLY A CA 1
ATOM 1957 C C . GLY A 1 249 ? 10.345 7.740 -25.019 1.00 97.44 249 GLY A C 1
ATOM 1958 O O . GLY A 1 249 ? 9.904 8.811 -25.424 1.00 97.44 249 GLY A O 1
ATOM 1959 N N . ILE A 1 250 ? 9.992 7.212 -23.842 1.00 96.81 250 ILE A N 1
ATOM 1960 C CA . ILE A 1 250 ? 9.011 7.826 -22.930 1.00 96.81 250 ILE A CA 1
ATOM 1961 C C . ILE A 1 250 ? 9.506 9.199 -22.448 1.00 96.81 250 ILE A C 1
ATOM 1963 O O . ILE A 1 250 ? 8.788 10.188 -22.580 1.00 96.81 250 ILE A O 1
ATOM 1967 N N . ALA A 1 251 ? 10.754 9.282 -21.975 1.00 95.56 251 ALA A N 1
ATOM 1968 C CA . ALA A 1 251 ? 11.388 10.517 -21.511 1.00 95.56 251 ALA A CA 1
ATOM 1969 C C . ALA A 1 251 ? 11.360 11.634 -22.567 1.00 95.56 251 ALA A C 1
ATOM 1971 O O . ALA A 1 251 ? 11.154 12.797 -22.240 1.00 95.56 251 ALA A O 1
ATOM 1972 N N . ALA A 1 252 ? 11.527 11.290 -23.846 1.00 95.56 252 ALA A N 1
ATOM 1973 C CA . ALA A 1 252 ? 11.585 12.285 -24.909 1.00 95.56 252 ALA A CA 1
ATOM 1974 C C . ALA A 1 252 ? 10.229 12.935 -25.232 1.00 95.56 252 ALA A C 1
ATOM 1976 O O . ALA A 1 252 ? 10.211 14.081 -25.682 1.00 95.56 252 ALA A O 1
ATOM 1977 N N . VAL A 1 253 ? 9.108 12.214 -25.083 1.00 93.56 253 VAL A N 1
ATOM 1978 C CA . VAL A 1 253 ? 7.830 12.653 -25.681 1.00 93.56 253 VAL A CA 1
ATOM 1979 C C . VAL A 1 253 ? 6.577 12.458 -24.826 1.00 93.56 253 VAL A C 1
ATOM 1981 O O . VAL A 1 253 ? 5.560 13.085 -25.123 1.00 93.56 253 VAL A O 1
ATOM 1984 N N . ASP A 1 254 ? 6.591 11.625 -23.785 1.00 92.88 254 ASP A N 1
ATOM 1985 C CA . ASP A 1 254 ? 5.362 11.246 -23.081 1.00 92.88 254 ASP A CA 1
ATOM 1986 C C . ASP A 1 254 ? 5.011 12.210 -21.942 1.00 92.88 254 ASP A C 1
ATOM 1988 O O . ASP A 1 254 ? 5.498 12.105 -20.818 1.00 92.88 254 ASP A O 1
ATOM 1992 N N . GLN A 1 255 ? 4.127 13.159 -22.241 1.00 90.38 255 GLN A N 1
ATOM 1993 C CA . GLN A 1 255 ? 3.665 14.175 -21.292 1.00 90.38 255 GLN A CA 1
ATOM 1994 C C . GLN A 1 255 ? 2.392 13.774 -20.532 1.00 90.38 255 GLN A C 1
ATOM 1996 O O . GLN A 1 255 ? 1.800 14.607 -19.844 1.00 90.38 255 GLN A O 1
ATOM 2001 N N . ARG A 1 256 ? 1.920 12.524 -20.657 1.00 91.38 256 ARG A N 1
ATOM 2002 C CA . ARG A 1 256 ? 0.748 12.069 -19.894 1.00 91.38 256 ARG A CA 1
ATOM 2003 C C . ARG A 1 256 ? 1.064 12.104 -18.396 1.00 91.38 256 ARG A C 1
ATOM 2005 O O . ARG A 1 256 ? 2.191 11.835 -17.995 1.00 91.38 256 ARG A O 1
ATOM 2012 N N . ILE A 1 257 ? 0.068 12.411 -17.569 1.00 86.56 257 ILE A N 1
ATOM 2013 C CA . ILE A 1 257 ? 0.190 12.408 -16.104 1.00 86.56 257 ILE A CA 1
ATOM 2014 C C . ILE A 1 257 ? -0.541 11.179 -15.572 1.00 86.56 257 ILE A C 1
ATOM 2016 O O . ILE A 1 257 ? -1.725 10.989 -15.867 1.00 86.56 257 ILE A O 1
ATOM 2020 N N . ALA A 1 258 ? 0.159 10.351 -14.796 1.00 80.81 258 ALA A N 1
ATOM 2021 C CA . ALA A 1 258 ? -0.444 9.192 -14.154 1.00 80.81 258 ALA A CA 1
ATOM 2022 C C . ALA A 1 258 ? -1.530 9.627 -13.139 1.00 80.81 258 ALA A C 1
ATOM 2024 O O . ALA A 1 258 ? -1.390 10.664 -12.478 1.00 80.81 258 ALA A O 1
ATOM 2025 N N . PRO A 1 259 ? -2.627 8.871 -13.003 1.00 72.62 259 PRO A N 1
ATOM 2026 C CA . PRO A 1 259 ? -3.708 9.186 -12.075 1.00 72.62 259 PRO A CA 1
ATOM 2027 C C . PRO A 1 259 ? -3.258 9.402 -10.626 1.00 72.62 259 PRO A C 1
ATOM 2029 O O . PRO A 1 259 ? -2.564 8.575 -10.052 1.00 72.62 259 PRO A O 1
ATOM 2032 N N . GLY A 1 260 ? -3.676 10.509 -10.003 1.00 69.62 260 GLY A N 1
ATOM 2033 C CA . GLY A 1 260 ? -3.281 10.848 -8.627 1.00 69.62 260 GLY A CA 1
ATOM 2034 C C . GLY A 1 260 ? -1.882 11.468 -8.477 1.00 69.62 260 GLY A C 1
ATOM 2035 O O . GLY A 1 260 ? -1.567 11.968 -7.395 1.00 69.62 260 GLY A O 1
ATOM 2036 N N . TYR A 1 261 ? -1.088 11.528 -9.551 1.00 71.94 261 TYR A N 1
ATOM 2037 C CA . TYR A 1 261 ? 0.240 12.148 -9.571 1.00 71.94 261 TYR A CA 1
ATOM 2038 C C . TYR A 1 261 ? 0.205 13.549 -10.184 1.00 71.94 261 TYR A C 1
ATOM 2040 O O . TYR A 1 261 ? -0.781 14.002 -10.760 1.00 71.94 261 TYR A O 1
ATOM 2048 N N . TRP A 1 262 ? 1.303 14.266 -9.992 1.00 72.31 262 TRP A N 1
ATOM 2049 C CA . TRP A 1 262 ? 1.512 15.670 -10.371 1.00 72.31 262 TRP A CA 1
ATOM 2050 C C . TRP A 1 262 ? 2.786 15.872 -11.220 1.00 72.31 262 TRP A C 1
ATOM 2052 O O . TRP A 1 262 ? 3.210 17.009 -11.417 1.00 72.31 262 TRP A O 1
ATOM 2062 N N . TRP A 1 263 ? 3.398 14.787 -11.726 1.00 81.88 263 TRP A N 1
ATOM 2063 C CA . TRP A 1 263 ? 4.492 14.841 -12.710 1.00 81.88 263 TRP A CA 1
ATOM 2064 C C . TRP A 1 263 ? 4.239 13.895 -13.899 1.00 81.88 263 TRP A C 1
ATOM 2066 O O . TRP A 1 263 ? 3.518 12.904 -13.745 1.00 81.88 263 TRP A O 1
ATOM 2076 N N . PRO A 1 264 ? 4.767 14.221 -15.095 1.00 89.19 264 PRO A N 1
ATOM 2077 C CA . PRO A 1 264 ? 4.515 13.454 -16.312 1.00 89.19 264 PRO A CA 1
ATOM 2078 C C . PRO A 1 264 ? 5.323 12.150 -16.377 1.00 89.19 264 PRO A C 1
ATOM 2080 O O . PRO A 1 264 ? 6.382 12.025 -15.757 1.00 89.19 264 PRO A O 1
ATOM 2083 N N . MET A 1 265 ? 4.857 11.218 -17.215 1.00 93.19 265 MET A N 1
ATOM 2084 C CA . MET A 1 265 ? 5.541 9.963 -17.555 1.00 93.19 265 MET A CA 1
ATOM 2085 C C . MET A 1 265 ? 6.996 10.193 -17.979 1.00 93.19 265 MET A C 1
ATOM 2087 O O . MET A 1 265 ? 7.878 9.435 -17.581 1.00 93.19 265 MET A O 1
ATOM 2091 N N . SER A 1 266 ? 7.267 11.260 -18.736 1.00 93.44 266 SER A N 1
ATOM 2092 C CA . SER A 1 266 ? 8.621 11.614 -19.156 1.00 93.44 266 SER A CA 1
ATOM 2093 C C . SER A 1 266 ? 9.564 11.864 -17.980 1.00 93.44 266 SER A C 1
ATOM 2095 O O . SER A 1 266 ? 10.706 11.418 -18.012 1.00 93.44 266 SER A O 1
ATOM 2097 N N . ALA A 1 267 ? 9.091 12.539 -16.930 1.00 92.00 267 ALA A N 1
ATOM 2098 C CA . ALA A 1 267 ? 9.916 12.870 -15.772 1.00 92.00 267 ALA A CA 1
ATOM 2099 C C . ALA A 1 267 ? 10.203 11.632 -14.904 1.00 92.00 267 ALA A C 1
ATOM 2101 O O . ALA A 1 267 ? 11.315 11.477 -14.409 1.00 92.00 267 ALA A O 1
ATOM 2102 N N . GLU A 1 268 ? 9.241 10.711 -14.784 1.00 94.25 268 GLU A N 1
ATOM 2103 C CA . GLU A 1 268 ? 9.475 9.410 -14.137 1.00 94.25 268 GLU A CA 1
ATOM 2104 C C . GLU A 1 268 ? 10.477 8.559 -14.935 1.00 94.25 268 GLU A C 1
ATOM 2106 O O . GLU A 1 268 ? 11.374 7.937 -14.368 1.00 94.25 268 GLU A O 1
ATOM 2111 N N . ALA A 1 269 ? 10.375 8.564 -16.269 1.00 95.75 269 ALA A N 1
ATOM 2112 C CA . ALA A 1 269 ? 11.322 7.867 -17.134 1.00 95.75 269 ALA A CA 1
ATOM 2113 C C . ALA A 1 269 ? 12.750 8.426 -17.002 1.00 95.75 269 ALA A C 1
ATOM 2115 O O . ALA A 1 269 ? 13.713 7.656 -16.989 1.00 95.75 269 ALA A O 1
ATOM 2116 N N . GLU A 1 270 ? 12.895 9.750 -16.886 1.00 95.06 270 GLU A N 1
ATOM 2117 C CA . GLU A 1 270 ? 14.173 10.411 -16.596 1.00 95.06 270 GLU A CA 1
ATOM 2118 C C . GLU A 1 270 ? 14.747 9.981 -15.241 1.00 95.06 270 GLU A C 1
ATOM 2120 O O . GLU A 1 270 ? 15.933 9.653 -15.168 1.00 95.06 270 GLU A O 1
ATOM 2125 N N . ASP A 1 271 ? 13.924 9.921 -14.189 1.00 94.38 271 ASP A N 1
ATOM 2126 C CA . ASP A 1 271 ? 14.360 9.460 -12.865 1.00 94.38 271 ASP A CA 1
ATOM 2127 C C . ASP A 1 271 ? 14.806 7.993 -12.900 1.00 94.38 271 ASP A C 1
ATOM 2129 O O . ASP A 1 271 ? 15.875 7.651 -12.386 1.00 94.38 271 ASP A O 1
ATOM 2133 N N . ALA A 1 272 ? 14.051 7.128 -13.580 1.00 94.12 272 ALA A N 1
ATOM 2134 C CA . ALA A 1 272 ? 14.424 5.730 -13.764 1.00 94.12 272 ALA A CA 1
ATOM 2135 C C . ALA A 1 272 ? 15.754 5.594 -14.530 1.00 94.12 272 ALA A C 1
ATOM 2137 O O . ALA A 1 272 ? 16.624 4.819 -14.124 1.00 94.12 272 ALA A O 1
ATOM 2138 N N . LEU A 1 273 ? 15.959 6.371 -15.603 1.00 94.12 273 LEU A N 1
ATOM 2139 C CA . LEU A 1 273 ? 17.234 6.423 -16.333 1.00 94.12 273 LEU A CA 1
ATOM 2140 C C . LEU A 1 273 ? 18.381 6.902 -15.435 1.00 94.12 273 LEU A C 1
ATOM 2142 O O . LEU A 1 273 ? 19.447 6.283 -15.435 1.00 94.12 273 LEU A O 1
ATOM 2146 N N . HIS A 1 274 ? 18.152 7.939 -14.625 1.00 92.88 274 HIS A N 1
ATOM 2147 C CA . HIS A 1 274 ? 19.121 8.435 -13.652 1.00 92.88 274 HIS A CA 1
ATOM 2148 C C . HIS A 1 274 ? 19.504 7.342 -12.643 1.00 92.88 274 HIS A C 1
ATOM 2150 O O . HIS A 1 274 ? 20.687 7.119 -12.383 1.00 92.88 274 HIS A O 1
ATOM 2156 N N . CYS A 1 275 ? 18.535 6.583 -12.126 1.00 91.38 275 CYS A N 1
ATOM 2157 C CA . CYS A 1 275 ? 18.808 5.440 -11.256 1.00 91.38 275 CYS A CA 1
ATOM 2158 C C . CYS A 1 275 ? 19.644 4.355 -11.937 1.00 91.38 275 CYS A C 1
ATOM 2160 O O . CYS A 1 275 ? 20.520 3.772 -11.298 1.00 91.38 275 CYS A O 1
ATOM 2162 N N . LEU A 1 276 ? 19.407 4.069 -13.218 1.00 90.25 276 LEU A N 1
ATOM 2163 C CA . LEU A 1 276 ? 20.201 3.088 -13.961 1.00 90.25 276 LEU A CA 1
ATOM 2164 C C . LEU A 1 276 ? 21.648 3.553 -14.178 1.00 90.25 276 LEU A C 1
ATOM 2166 O O . LEU A 1 276 ? 22.563 2.726 -14.142 1.00 90.25 276 LEU A O 1
ATOM 2170 N N . GLU A 1 277 ? 21.856 4.854 -14.379 1.00 88.88 277 GLU A N 1
ATOM 2171 C CA . GLU A 1 277 ? 23.170 5.456 -14.621 1.00 88.88 277 GLU A CA 1
ATOM 2172 C C . GLU A 1 277 ? 23.975 5.648 -13.327 1.00 88.88 277 GLU A C 1
ATOM 2174 O O . GLU A 1 277 ? 25.133 5.228 -13.227 1.00 88.88 277 GLU A O 1
ATOM 2179 N N . HIS A 1 278 ? 23.353 6.231 -12.304 1.00 87.69 278 HIS A N 1
ATOM 2180 C CA . HIS A 1 278 ? 24.027 6.666 -11.080 1.00 87.69 278 HIS A CA 1
ATOM 2181 C C . HIS A 1 278 ? 23.854 5.677 -9.916 1.00 87.69 278 HIS A C 1
ATOM 2183 O O . HIS A 1 278 ? 24.677 5.629 -8.997 1.00 87.69 278 HIS A O 1
ATOM 2189 N N . GLY A 1 279 ? 22.847 4.798 -9.977 1.00 86.31 279 GLY A N 1
ATOM 2190 C CA . GLY A 1 279 ? 22.489 3.859 -8.905 1.00 86.31 279 GLY A CA 1
ATOM 2191 C C . GLY A 1 279 ? 21.980 4.538 -7.640 1.00 86.31 279 GLY A C 1
ATOM 2192 O O . GLY A 1 279 ? 22.146 4.002 -6.548 1.00 86.31 279 GLY A O 1
ATOM 2193 N N . SER A 1 280 ? 21.379 5.709 -7.788 1.00 89.00 280 SER A N 1
ATOM 2194 C CA . SER A 1 280 ? 20.648 6.426 -6.750 1.00 89.00 280 SER A CA 1
ATOM 2195 C C . SER A 1 280 ? 19.473 7.143 -7.395 1.00 89.00 280 SER A C 1
ATOM 2197 O O . SER A 1 280 ? 19.513 7.436 -8.588 1.00 89.00 280 SER A O 1
ATOM 2199 N N . TRP A 1 281 ? 18.437 7.425 -6.612 1.00 89.81 281 TRP A N 1
ATOM 2200 C CA . TRP A 1 281 ? 17.413 8.381 -7.023 1.00 89.81 281 TRP A CA 1
ATOM 2201 C C . TRP A 1 281 ? 18.006 9.796 -7.053 1.00 89.81 281 TRP A C 1
ATOM 2203 O O . TRP A 1 281 ? 18.931 10.066 -6.276 1.00 89.81 281 TRP A O 1
ATOM 2213 N N . PRO A 1 282 ? 17.528 10.683 -7.941 1.00 89.06 282 PRO A N 1
ATOM 2214 C CA . PRO A 1 282 ? 17.917 12.089 -7.907 1.00 89.06 282 PRO A CA 1
ATOM 2215 C C . PRO A 1 282 ? 17.589 12.714 -6.547 1.00 89.06 282 PRO A C 1
ATOM 2217 O O . PRO A 1 282 ? 16.600 12.350 -5.921 1.00 89.06 282 PRO A O 1
ATOM 2220 N N . GLU A 1 283 ? 18.392 13.680 -6.094 1.00 85.81 283 GLU A N 1
ATOM 2221 C CA . GLU A 1 283 ? 18.144 14.358 -4.807 1.00 85.81 283 GLU A CA 1
ATOM 2222 C C . GLU A 1 283 ? 16.860 15.194 -4.804 1.00 85.81 283 GLU A C 1
ATOM 2224 O O . GLU A 1 283 ? 16.249 15.393 -3.757 1.00 85.81 283 GLU A O 1
ATOM 2229 N N . VAL A 1 284 ? 16.482 15.711 -5.972 1.00 83.00 284 VAL A N 1
ATOM 2230 C CA . VAL A 1 284 ? 15.274 16.510 -6.166 1.00 83.00 284 VAL A CA 1
ATOM 2231 C C . VAL A 1 284 ? 14.319 15.677 -6.998 1.00 83.00 284 VAL A C 1
ATOM 2233 O O . VAL A 1 284 ? 14.622 15.427 -8.163 1.00 83.00 284 VAL A O 1
ATOM 2236 N N . ASP A 1 285 ? 13.194 15.261 -6.423 1.00 72.00 285 ASP A N 1
ATOM 2237 C CA . ASP A 1 285 ? 12.211 14.398 -7.088 1.00 72.00 285 ASP A CA 1
ATOM 2238 C C . ASP A 1 285 ? 11.695 15.020 -8.399 1.00 72.00 285 ASP A C 1
ATOM 2240 O O . ASP A 1 285 ? 11.581 16.247 -8.515 1.00 72.00 285 ASP A O 1
ATOM 2244 N N . ALA A 1 286 ? 11.306 14.192 -9.377 1.00 75.25 286 ALA A N 1
ATOM 2245 C CA . ALA A 1 286 ? 10.658 14.643 -10.616 1.00 75.25 286 ALA A CA 1
ATOM 2246 C C . ALA A 1 286 ? 9.527 15.663 -10.372 1.00 75.25 286 ALA A C 1
ATOM 2248 O O . ALA A 1 286 ? 9.444 16.686 -11.060 1.00 75.25 286 ALA A O 1
ATOM 2249 N N . ALA A 1 287 ? 8.715 15.431 -9.334 1.00 71.19 287 ALA A N 1
ATOM 2250 C CA . ALA A 1 287 ? 7.663 16.335 -8.863 1.00 71.19 287 ALA A CA 1
ATOM 2251 C C . ALA A 1 287 ? 8.142 17.777 -8.646 1.00 71.19 287 ALA A C 1
ATOM 2253 O O . ALA A 1 287 ? 7.436 18.747 -8.927 1.00 71.19 287 ALA A O 1
ATOM 2254 N N . GLU A 1 288 ? 9.345 17.925 -8.099 1.00 72.38 288 GLU A N 1
ATOM 2255 C CA . GLU A 1 288 ? 9.900 19.209 -7.711 1.00 72.38 288 GLU A CA 1
ATOM 2256 C C . GLU A 1 288 ? 10.619 19.912 -8.862 1.00 72.38 288 GLU A C 1
ATOM 2258 O O . GLU A 1 288 ? 10.695 21.144 -8.864 1.00 72.38 288 GLU A O 1
ATOM 2263 N N . ARG A 1 289 ? 11.106 19.162 -9.852 1.00 78.44 289 ARG A N 1
ATOM 2264 C CA . ARG A 1 289 ? 11.765 19.720 -11.041 1.00 78.44 289 ARG A CA 1
ATOM 2265 C C . ARG A 1 289 ? 10.764 20.164 -12.104 1.00 78.44 289 ARG A C 1
ATOM 2267 O O . ARG A 1 289 ? 11.073 21.048 -12.901 1.00 78.44 289 ARG A O 1
ATOM 2274 N N . TRP A 1 290 ? 9.564 19.586 -12.111 1.00 73.94 290 TRP A N 1
ATOM 2275 C CA . TRP A 1 290 ? 8.556 19.894 -13.118 1.00 73.94 290 TRP A CA 1
ATOM 2276 C C . TRP A 1 290 ? 7.927 21.279 -12.922 1.00 73.94 290 TRP A C 1
ATOM 2278 O O . TRP A 1 290 ? 7.488 21.626 -11.829 1.00 73.94 290 TRP A O 1
ATOM 2288 N N . ALA A 1 291 ? 7.865 22.078 -13.994 1.00 67.00 291 ALA A N 1
ATOM 2289 C CA . ALA A 1 291 ? 7.368 23.457 -13.957 1.00 67.00 291 ALA A CA 1
ATOM 2290 C C . ALA A 1 291 ? 5.832 23.557 -13.849 1.00 67.00 291 ALA A C 1
ATOM 2292 O O . ALA A 1 291 ? 5.317 24.571 -13.382 1.00 67.00 291 ALA A O 1
ATOM 2293 N N . GLY A 1 292 ? 5.098 22.503 -14.221 1.00 64.06 292 GLY A N 1
ATOM 2294 C CA . GLY A 1 292 ? 3.633 22.423 -14.148 1.00 64.06 292 GLY A CA 1
ATOM 2295 C C . GLY A 1 292 ? 3.080 22.086 -12.757 1.00 64.06 292 GLY A C 1
ATOM 2296 O O . GLY A 1 292 ? 2.077 21.379 -12.661 1.00 64.06 292 GLY A O 1
ATOM 2297 N N . LYS A 1 293 ? 3.733 22.536 -11.673 1.00 56.91 293 LYS A N 1
ATOM 2298 C CA . LYS A 1 293 ? 3.320 22.242 -10.286 1.00 56.91 293 LYS A CA 1
ATOM 2299 C C . LYS A 1 293 ? 1.897 22.747 -10.034 1.00 56.91 293 LYS A C 1
ATOM 2301 O O . LYS A 1 293 ? 1.695 23.925 -9.753 1.00 56.91 293 LYS A O 1
ATOM 2306 N N . GLY A 1 294 ? 0.910 21.859 -10.108 1.00 56.56 294 GLY A N 1
ATOM 2307 C CA . GLY A 1 294 ? -0.484 22.190 -9.801 1.00 56.56 294 GLY A CA 1
ATOM 2308 C C . GLY A 1 294 ? -1.522 21.375 -10.565 1.00 56.56 294 GLY A C 1
ATOM 2309 O O . GLY A 1 294 ? -2.632 21.210 -10.062 1.00 56.56 294 GLY A O 1
ATOM 2310 N N . GLU A 1 295 ? -1.172 20.817 -11.725 1.00 60.94 295 GLU A N 1
ATOM 2311 C CA . GLU A 1 295 ? -2.071 19.947 -12.485 1.00 60.94 295 GLU A CA 1
ATOM 2312 C C . GLU A 1 295 ? -1.935 18.506 -11.984 1.00 60.94 295 GLU A C 1
ATOM 2314 O O . GLU A 1 295 ? -0.938 17.828 -12.227 1.00 60.94 295 GLU A O 1
ATOM 2319 N N . ARG A 1 296 ? -2.925 18.044 -11.212 1.00 58.69 296 ARG A N 1
ATOM 2320 C CA . ARG A 1 296 ? -3.013 16.635 -10.819 1.00 58.69 296 ARG A CA 1
ATOM 2321 C C . ARG A 1 296 ? -3.668 15.836 -11.935 1.00 58.69 296 ARG A C 1
ATOM 2323 O O . ARG A 1 296 ? -4.711 16.240 -12.452 1.00 58.69 296 ARG A O 1
ATOM 2330 N N . GLY A 1 297 ? -3.104 14.670 -12.234 1.00 61.84 297 GLY A N 1
ATOM 2331 C CA . GLY A 1 297 ? -3.799 13.643 -12.995 1.00 61.84 297 GLY A CA 1
ATOM 2332 C C . GLY A 1 297 ? -5.135 13.300 -12.318 1.00 61.84 297 GLY A C 1
ATOM 2333 O O . GLY A 1 297 ? -5.258 13.426 -11.092 1.00 61.84 297 GLY A O 1
ATOM 2334 N N . PRO A 1 298 ? -6.159 12.887 -13.083 1.00 60.31 298 PRO A N 1
ATOM 2335 C CA . PRO A 1 298 ? -7.451 12.519 -12.512 1.00 60.31 298 PRO A CA 1
ATOM 2336 C C . PRO A 1 298 ? -7.257 11.439 -11.438 1.00 60.31 298 PRO A C 1
ATOM 2338 O O . PRO A 1 298 ? -6.523 10.487 -11.656 1.00 60.31 298 PRO A O 1
ATOM 2341 N N . MET A 1 299 ? -7.880 11.578 -10.266 1.00 58.78 299 MET A N 1
ATOM 2342 C CA . MET A 1 299 ? -7.780 10.568 -9.203 1.00 58.78 299 MET A CA 1
ATOM 2343 C C . MET A 1 299 ? -8.504 9.284 -9.643 1.00 58.78 299 MET A C 1
ATOM 2345 O O . MET A 1 299 ? -9.714 9.315 -9.876 1.00 58.78 299 MET A O 1
ATOM 2349 N N . ASN A 1 300 ? -7.793 8.154 -9.729 1.00 54.75 300 ASN A N 1
ATOM 2350 C CA . ASN A 1 300 ? -8.392 6.857 -10.087 1.00 54.75 300 ASN A CA 1
ATOM 2351 C C . ASN A 1 300 ? -9.398 6.361 -9.038 1.00 54.75 300 ASN A C 1
ATOM 2353 O O . ASN A 1 300 ? -10.435 5.795 -9.387 1.00 54.75 300 ASN A O 1
ATOM 2357 N N . HIS A 1 301 ? -9.131 6.615 -7.751 1.00 50.66 301 HIS A N 1
ATOM 2358 C CA . HIS A 1 301 ? -9.912 6.030 -6.658 1.00 50.66 301 HIS A CA 1
ATOM 2359 C C . HIS A 1 301 ? -11.391 6.442 -6.660 1.00 50.66 301 HIS A C 1
ATOM 2361 O O . HIS A 1 301 ? -12.245 5.631 -6.318 1.00 50.66 301 HIS A O 1
ATOM 2367 N N . GLU A 1 302 ? -11.723 7.663 -7.090 1.00 43.94 302 GLU A N 1
ATOM 2368 C CA . GLU A 1 302 ? -13.121 8.120 -7.127 1.00 43.94 302 GLU A CA 1
ATOM 2369 C C . GLU A 1 302 ? -13.915 7.508 -8.291 1.00 43.94 302 GLU A C 1
ATOM 2371 O O . GLU A 1 302 ? -15.135 7.369 -8.193 1.00 43.94 302 GLU A O 1
ATOM 2376 N N . ARG A 1 303 ? -13.243 7.116 -9.384 1.00 44.34 303 ARG A N 1
ATOM 2377 C CA . ARG A 1 303 ? -13.895 6.560 -10.581 1.00 44.34 303 ARG A CA 1
ATOM 2378 C C . ARG A 1 303 ? -14.129 5.059 -10.495 1.00 44.34 303 ARG A C 1
ATOM 2380 O O . ARG A 1 303 ? -15.162 4.592 -10.962 1.00 44.34 303 ARG A O 1
ATOM 2387 N N . GLU A 1 304 ? -13.190 4.314 -9.919 1.00 47.62 304 GLU A N 1
ATOM 2388 C CA . GLU A 1 304 ? -13.265 2.847 -9.899 1.00 47.62 304 GLU A CA 1
ATOM 2389 C C . GLU A 1 304 ? -14.012 2.303 -8.676 1.00 47.62 304 GLU A C 1
ATOM 2391 O O . GLU A 1 304 ? -14.596 1.222 -8.739 1.00 47.62 304 GLU A O 1
ATOM 2396 N N . PHE A 1 305 ? -14.037 3.056 -7.572 1.00 48.38 305 PHE A N 1
ATOM 2397 C CA . PHE A 1 305 ? -14.416 2.510 -6.266 1.00 48.38 305 PHE A CA 1
ATOM 2398 C C . PHE A 1 305 ? -15.542 3.272 -5.549 1.00 48.38 305 PHE A C 1
ATOM 2400 O O . PHE A 1 305 ? -16.043 2.778 -4.536 1.00 48.38 305 PHE A O 1
ATOM 2407 N N . GLY A 1 306 ? -15.997 4.404 -6.105 1.00 37.66 306 GLY A N 1
ATOM 2408 C CA . GLY A 1 306 ? -17.024 5.272 -5.515 1.00 37.66 306 GLY A CA 1
ATOM 2409 C C . GLY A 1 306 ? -16.536 6.025 -4.265 1.00 37.66 306 GLY A C 1
ATOM 2410 O O . GLY A 1 306 ? -15.438 5.764 -3.772 1.00 37.66 306 GLY A O 1
ATOM 2411 N N . PRO A 1 307 ? -17.317 6.987 -3.739 1.00 38.53 307 PRO A N 1
ATOM 2412 C CA . PRO A 1 307 ? -17.001 7.608 -2.456 1.00 38.53 307 PRO A CA 1
ATOM 2413 C C . PRO A 1 307 ? -17.058 6.552 -1.339 1.00 38.53 307 PRO A C 1
ATOM 2415 O O . PRO A 1 307 ? -18.038 5.809 -1.240 1.00 38.53 307 PRO A O 1
ATOM 2418 N N . LEU A 1 308 ? -15.996 6.489 -0.528 1.00 42.16 308 LEU A N 1
ATOM 2419 C CA . LEU A 1 308 ? -15.923 5.680 0.698 1.00 42.16 308 LEU A CA 1
ATOM 2420 C C . LEU A 1 308 ? -16.914 6.165 1.768 1.00 42.16 308 LEU A C 1
ATOM 2422 O O . LEU A 1 308 ? -17.094 7.399 1.899 1.00 42.16 308 LEU A O 1
#

pLDDT: mean 86.15, std 16.65, range [27.86, 98.0]

Sequence (308 aa):
MGADSADTVCEMPKQSDSLAALLARFHERQSENWRRQFRAVVRERNRGVEKLVSHGVVTVGQLLERLSGLSQRLSIVGIELISLLRIGQAAPLLVDLMESRPLRMACASAIAMCSQNERITERLLRIGCRELDSSHPDPHWLWTIIEAVRRSDDRRAAELLVRIYEHPALPGSIRGDAADRLGCEGFIGDRRTSLRRRCRVAAILGLTDDSIDVQFWSMYLIGQLGSHDRRGPSRRAHDLLDAIPILKGIAAVDQRIAPGYWWPMSAEAEDALHCLEHGSWPEVDAAERWAGKGERGPMNHEREFGPL

Radius of gyration: 23.24 Å; chains: 1; bounding box: 50×41×92 Å